Protein AF-A0A7C9AKR4-F1 (afdb_monomer_lite)

Secondary structure (DSSP, 8-state):
--SSHHHHHHHHHH--GGG-SS-SS-SS-TTSTTSSS-----SSHHHHHHHHHHHHHHHHHHHHHHHHS-HHHHHHHHHHHHTT--SSSHHHHHHHHHHHHHHHH--SHHHHHHHHHHHHHHHHSSSPPPHHHHHHHHHHHH-GGG-GGGSGGGSS-HHHHHHHHHHHHHTTPPPP-----SSSHHHHHHHHHTT--

Sequence (197 aa):
MAHASRHWLRNLLFGYPEFRNTKNNESGYAASSLLGLLPQNISLSQSVKSNLSVNEAALDIFKTLATDLDPEGRYLFLNAIANQLRYPNSHTAYFSDILCCLFSDAQQVIVKEQITRVLLERLITEKPHPWGLLVTFSELVKNPKYNFWNHSFTRCAPEIQNLLENARRKLGCPKPVYEANVVSDVHLTIHAETSFL

Foldseek 3Di:
DPPPVVVVVVCLQDDDPPPVPPPDDDPDDPPPVVPPDDDDDDDCVVVVVVVVVVLVVVLVVLLCQLPVDDPVSNLVSLLVLVVQQAEDDPSLVSSLVSLVVSLLPDPDLVSVLSNVVSLLVQVPDDDDGGSSSLVSLLCCVAPCSSVNCARVSCVVDPVSVVSNVVSCVVSVHDDDDHPPDPPPPPVVVVVVVVVPD

pLDDT: mean 72.15, std 23.65, range [27.11, 97.81]

InterPro domains:
  IPR007196 CCR4-Not complex component, Not1, C-terminal [PF04054] (46-166)
  IPR040398 CCR4-NOT transcription complex subunit 1 [PTHR13162] (40-173)

Organism: Opuntia streptacantha (NCBI:txid393608)

Radius of gyration: 21.13 Å; chains: 1; bounding box: 73×46×51 Å

Structure (mmCIF, N/CA/C/O backbone):
data_AF-A0A7C9AKR4-F1
#
_entry.id   AF-A0A7C9AKR4-F1
#
loop_
_atom_site.group_PDB
_atom_site.id
_atom_site.type_symbol
_atom_site.label_atom_id
_atom_site.label_alt_id
_atom_site.label_comp_id
_atom_site.label_asym_id
_atom_site.label_entity_id
_atom_site.label_seq_id
_atom_site.pdbx_PDB_ins_code
_atom_site.Cartn_x
_atom_site.Cartn_y
_atom_site.Cartn_z
_atom_site.occupancy
_atom_site.B_iso_or_equiv
_atom_site.auth_seq_id
_atom_site.auth_comp_id
_atom_site.auth_asym_id
_atom_site.auth_atom_id
_atom_site.pdbx_PDB_model_num
ATOM 1 N N . MET A 1 1 ? 30.466 7.536 24.406 1.00 36.28 1 MET A N 1
ATOM 2 C CA . MET A 1 1 ? 30.060 6.911 23.123 1.00 36.28 1 MET A CA 1
ATOM 3 C C . MET A 1 1 ? 28.574 6.488 23.128 1.00 36.28 1 MET A C 1
ATOM 5 O O . MET A 1 1 ? 28.255 5.400 22.680 1.00 36.28 1 MET A O 1
ATOM 9 N N . ALA A 1 2 ? 27.637 7.311 23.634 1.00 35.41 2 ALA A N 1
ATOM 10 C CA . ALA A 1 2 ? 26.213 6.924 23.750 1.00 35.41 2 ALA A CA 1
ATOM 11 C C . ALA A 1 2 ? 25.211 8.074 23.493 1.00 35.41 2 ALA A C 1
ATOM 13 O O . ALA A 1 2 ? 24.041 7.973 23.853 1.00 35.41 2 ALA A O 1
ATOM 14 N N . HIS A 1 3 ? 25.652 9.176 22.871 1.00 32.34 3 HIS A N 1
ATOM 15 C CA . HIS A 1 3 ? 24.824 10.381 22.692 1.00 32.34 3 HIS A CA 1
ATOM 16 C C . HIS A 1 3 ? 24.528 10.739 21.219 1.00 32.34 3 HIS A C 1
ATOM 18 O O . HIS A 1 3 ? 23.737 11.637 20.954 1.00 32.34 3 HIS A O 1
ATOM 24 N N . ALA A 1 4 ? 25.096 10.011 20.246 1.00 31.56 4 ALA A N 1
ATOM 25 C CA . ALA A 1 4 ? 24.906 10.285 18.813 1.00 31.56 4 ALA A CA 1
ATOM 26 C C . ALA A 1 4 ? 23.697 9.555 18.181 1.00 31.56 4 ALA A C 1
ATOM 28 O O . ALA A 1 4 ? 23.149 10.018 17.184 1.00 31.56 4 ALA A O 1
ATOM 29 N N . SER A 1 5 ? 23.207 8.460 18.778 1.00 36.75 5 SER A N 1
ATOM 30 C CA . SER A 1 5 ? 22.166 7.616 18.153 1.00 36.75 5 SER A CA 1
ATOM 31 C C . SER A 1 5 ? 20.721 8.069 18.388 1.00 36.75 5 SER A C 1
ATOM 33 O O . SER A 1 5 ? 19.809 7.547 17.753 1.00 36.75 5 SER A O 1
ATOM 35 N N . ARG A 1 6 ? 20.473 9.048 19.271 1.00 38.44 6 ARG A N 1
ATOM 36 C CA . ARG A 1 6 ? 19.107 9.556 19.527 1.00 38.44 6 ARG A CA 1
ATOM 37 C C . ARG A 1 6 ? 18.717 10.726 18.619 1.00 38.44 6 ARG A C 1
ATOM 39 O O . ARG A 1 6 ? 17.531 10.962 18.414 1.00 38.44 6 ARG A O 1
ATOM 46 N N . HIS A 1 7 ? 19.695 11.423 18.039 1.00 31.14 7 HIS A N 1
ATOM 47 C CA . HIS A 1 7 ? 19.447 12.570 17.160 1.00 31.14 7 HIS A CA 1
ATOM 48 C C . HIS A 1 7 ? 19.063 12.148 15.731 1.00 31.14 7 HIS A C 1
ATOM 50 O O . HIS A 1 7 ? 18.198 12.773 15.120 1.00 31.14 7 HIS A O 1
ATOM 56 N N . TRP A 1 8 ? 19.622 11.039 15.228 1.00 40.84 8 TRP A N 1
ATOM 57 C CA . TRP A 1 8 ? 19.280 10.496 13.906 1.00 40.84 8 TRP A CA 1
ATOM 58 C C . TRP A 1 8 ? 17.830 9.985 13.835 1.00 40.84 8 TRP A C 1
ATOM 60 O O . TRP A 1 8 ? 17.118 10.281 12.880 1.00 40.84 8 TRP A O 1
ATOM 70 N N . LEU A 1 9 ? 17.338 9.330 14.896 1.00 37.28 9 LEU A N 1
ATOM 71 C CA . LEU A 1 9 ? 15.940 8.877 14.987 1.00 37.28 9 LEU A CA 1
ATOM 72 C C . LEU A 1 9 ? 14.932 10.035 15.071 1.00 37.28 9 LEU A C 1
ATOM 74 O O . LEU A 1 9 ? 13.815 9.910 14.572 1.00 37.28 9 LEU A O 1
ATOM 78 N N . ARG A 1 10 ? 15.317 11.176 15.662 1.00 35.66 10 ARG A N 1
ATOM 79 C CA . ARG A 1 10 ? 14.437 12.351 15.764 1.00 35.66 10 ARG A CA 1
ATOM 80 C C . ARG A 1 10 ? 14.304 13.097 14.432 1.00 35.66 10 ARG A C 1
ATOM 82 O O . ARG A 1 10 ? 13.211 13.555 14.117 1.00 35.66 10 ARG A O 1
ATOM 89 N N . ASN A 1 11 ? 15.367 13.143 13.626 1.00 33.44 11 ASN A N 1
ATOM 90 C CA . ASN A 1 11 ? 15.302 13.678 12.259 1.00 33.44 11 ASN A CA 1
ATOM 91 C C . ASN A 1 11 ? 14.551 12.735 11.301 1.00 33.44 11 ASN A C 1
ATOM 93 O O . ASN A 1 11 ? 13.822 13.210 10.435 1.00 33.44 11 ASN A O 1
ATOM 97 N N . LEU A 1 12 ? 14.626 11.416 11.516 1.00 45.62 12 LEU A N 1
ATOM 98 C CA . LEU A 1 12 ? 13.897 10.420 10.719 1.00 45.62 12 LEU A CA 1
ATOM 99 C C . LEU A 1 12 ? 12.368 10.486 10.902 1.00 45.62 12 LEU A C 1
ATOM 101 O O . LEU A 1 12 ? 11.627 10.146 9.985 1.00 45.62 12 LEU A O 1
ATOM 105 N N . LEU A 1 13 ? 11.890 10.927 12.073 1.00 42.00 13 LEU A N 1
ATOM 106 C CA . LEU A 1 13 ? 10.457 11.003 12.387 1.00 42.00 13 LEU A CA 1
ATOM 107 C C . LEU A 1 13 ? 9.813 12.370 12.087 1.00 42.00 13 LEU A C 1
ATOM 109 O O . LEU A 1 13 ? 8.589 12.429 11.990 1.00 42.00 13 LEU A O 1
ATOM 113 N N . PHE A 1 14 ? 10.591 13.449 11.909 1.00 47.12 14 PHE A N 1
ATOM 114 C CA . PHE A 1 14 ? 10.034 14.806 11.763 1.00 47.12 14 PHE A CA 1
ATOM 115 C C . PHE A 1 14 ? 10.677 15.731 10.710 1.00 47.12 14 PHE A C 1
ATOM 117 O O . PHE A 1 14 ? 10.179 16.843 10.550 1.00 47.12 14 PHE A O 1
ATOM 124 N N . GLY A 1 15 ? 11.711 15.339 9.953 1.00 36.53 15 GLY A N 1
ATOM 125 C CA . GLY A 1 15 ? 12.362 16.300 9.050 1.00 36.53 15 GLY A CA 1
ATOM 126 C C . GLY A 1 15 ? 13.103 15.714 7.855 1.00 36.53 15 GLY A C 1
ATOM 127 O O . GLY A 1 15 ? 14.306 15.506 7.925 1.00 36.53 15 GLY A O 1
ATOM 128 N N . TYR A 1 16 ? 12.403 15.596 6.724 1.00 36.50 16 TYR A N 1
ATOM 129 C CA . TYR A 1 16 ? 12.991 15.834 5.401 1.00 36.50 16 TYR A CA 1
ATOM 130 C C . TYR A 1 16 ? 12.141 16.900 4.686 1.00 36.50 16 TYR A C 1
ATOM 132 O O . TYR A 1 16 ? 11.044 16.588 4.220 1.00 36.50 16 TYR A O 1
ATOM 140 N N . PRO A 1 17 ? 12.590 18.170 4.633 1.00 35.12 17 PRO A N 1
ATOM 141 C CA . PRO A 1 17 ? 11.864 19.250 3.959 1.00 35.12 17 PRO A CA 1
ATOM 142 C C . PRO A 1 17 ? 11.966 19.202 2.425 1.00 35.12 17 PRO A C 1
ATOM 144 O O . PRO A 1 17 ? 11.240 19.923 1.750 1.00 35.12 17 PRO A O 1
ATOM 147 N N . GLU A 1 18 ? 12.830 18.357 1.857 1.00 37.12 18 GLU A N 1
ATOM 148 C CA . GLU A 1 18 ? 13.217 18.428 0.437 1.00 37.12 18 GLU A CA 1
ATOM 149 C C . GLU A 1 18 ? 12.199 17.878 -0.573 1.00 37.12 18 GLU A C 1
ATOM 151 O O . GLU A 1 18 ? 12.372 18.081 -1.767 1.00 37.12 18 GLU A O 1
ATOM 156 N N . PHE A 1 19 ? 11.103 17.254 -0.131 1.00 37.91 19 PHE A N 1
ATOM 157 C CA .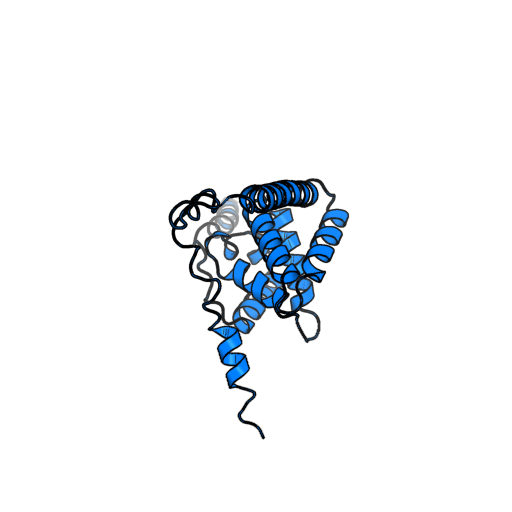 PHE A 1 19 ? 10.041 16.771 -1.034 1.00 37.91 19 PHE A CA 1
ATOM 158 C C . PHE A 1 19 ? 8.647 17.322 -0.715 1.00 37.91 19 PHE A C 1
ATOM 160 O O . PHE A 1 19 ? 7.658 16.914 -1.322 1.00 37.91 19 PHE A O 1
ATOM 167 N N . ARG A 1 20 ? 8.535 18.254 0.242 1.00 36.28 20 ARG A N 1
ATOM 168 C CA . ARG A 1 20 ? 7.234 18.697 0.772 1.00 36.28 20 ARG A CA 1
ATOM 169 C C . ARG A 1 20 ? 6.736 20.038 0.243 1.00 36.28 20 ARG A C 1
ATOM 171 O O . ARG A 1 20 ? 5.761 20.554 0.779 1.00 36.28 20 ARG A O 1
ATOM 178 N N . ASN A 1 21 ? 7.354 20.589 -0.798 1.00 27.11 21 ASN A N 1
ATOM 179 C CA . ASN A 1 21 ? 6.943 21.877 -1.352 1.00 27.11 21 ASN A CA 1
ATOM 180 C C . ASN A 1 21 ? 6.557 21.797 -2.836 1.00 27.11 21 ASN A C 1
ATOM 182 O O . ASN A 1 21 ? 7.117 22.508 -3.656 1.00 27.11 21 ASN A O 1
ATOM 186 N N . THR A 1 22 ? 5.617 20.907 -3.176 1.00 37.66 22 THR A N 1
ATOM 187 C CA . THR A 1 22 ? 4.843 20.974 -4.440 1.00 37.66 22 THR A CA 1
ATOM 188 C C . THR A 1 22 ? 3.401 20.450 -4.331 1.00 37.66 22 THR A C 1
ATOM 190 O O . THR A 1 22 ? 2.689 20.442 -5.326 1.00 37.66 22 THR A O 1
ATOM 193 N N . LYS A 1 23 ? 2.918 20.001 -3.159 1.00 38.72 23 LYS A N 1
ATOM 194 C CA . LYS A 1 23 ? 1.595 19.340 -3.039 1.00 38.72 23 LYS A CA 1
ATOM 195 C C . LYS A 1 23 ? 0.502 20.188 -2.379 1.00 38.72 23 LYS A C 1
ATOM 197 O O . LYS A 1 23 ? -0.446 19.632 -1.835 1.00 38.72 23 LYS A O 1
ATOM 202 N N . ASN A 1 24 ? 0.606 21.513 -2.453 1.00 34.00 24 ASN A N 1
ATOM 203 C CA . ASN A 1 24 ? -0.463 22.410 -2.019 1.00 34.00 24 ASN A CA 1
ATOM 204 C C . ASN A 1 24 ? -0.892 23.243 -3.232 1.00 34.00 24 ASN A C 1
ATOM 206 O O . ASN A 1 24 ? -0.127 24.093 -3.669 1.00 34.00 24 ASN A O 1
ATOM 210 N N . ASN A 1 25 ? -2.098 22.971 -3.736 1.00 37.56 25 ASN A N 1
ATOM 211 C CA . ASN A 1 25 ? -2.662 23.398 -5.024 1.00 37.56 25 ASN A CA 1
ATOM 212 C C . ASN A 1 25 ? -2.010 22.767 -6.256 1.00 37.56 25 ASN A C 1
ATOM 214 O O . ASN A 1 25 ? -0.993 23.249 -6.724 1.00 37.56 25 ASN A O 1
ATOM 218 N N . GLU A 1 26 ? -2.651 21.718 -6.784 1.00 34.16 26 GLU A N 1
ATOM 219 C CA . GLU A 1 26 ? -2.984 21.560 -8.212 1.00 34.16 26 GLU A CA 1
ATOM 220 C C . GLU A 1 26 ? -3.512 20.136 -8.450 1.00 34.16 26 GLU A C 1
ATOM 222 O O . GLU A 1 26 ? -2.783 19.154 -8.587 1.00 34.16 26 GLU A O 1
ATOM 227 N N . SER A 1 27 ? -4.836 20.011 -8.477 1.00 39.00 27 SER A N 1
ATOM 228 C CA . SER A 1 27 ? -5.501 18.978 -9.259 1.00 39.00 27 SER A CA 1
ATOM 229 C C . SER A 1 27 ? -5.243 19.278 -10.735 1.00 39.00 27 SER A C 1
ATOM 231 O O . SER A 1 27 ? -5.894 20.145 -11.311 1.00 39.00 27 SER A O 1
ATOM 233 N N . GLY A 1 28 ? -4.282 18.567 -11.319 1.00 36.59 28 GLY A N 1
ATOM 234 C CA . GLY A 1 28 ? -4.016 18.562 -12.752 1.00 36.59 28 GLY A CA 1
ATOM 235 C C . GLY A 1 28 ? -2.538 18.760 -13.059 1.00 36.59 28 GLY A C 1
ATOM 236 O O . GLY A 1 28 ? -1.973 19.791 -12.738 1.00 36.59 28 GLY A O 1
ATOM 237 N N . TYR A 1 29 ? -1.931 17.779 -13.724 1.00 41.62 29 TYR A N 1
ATOM 238 C CA . TYR A 1 29 ? -0.807 18.015 -14.632 1.00 41.62 29 TYR A CA 1
ATOM 239 C C . TYR A 1 29 ? 0.349 18.859 -14.056 1.00 41.62 29 TYR A C 1
ATOM 241 O O . TYR A 1 29 ? 0.582 19.986 -14.490 1.00 41.62 29 TYR A O 1
ATOM 249 N N . ALA A 1 30 ? 1.171 18.290 -13.169 1.00 40.12 30 ALA A N 1
ATOM 250 C CA . ALA A 1 30 ? 2.451 18.892 -12.760 1.00 40.12 30 ALA A CA 1
ATOM 251 C C . ALA A 1 30 ? 3.512 18.898 -13.895 1.00 40.12 30 ALA A C 1
ATOM 253 O O . ALA A 1 30 ? 4.694 18.650 -13.669 1.00 40.12 30 ALA A O 1
ATOM 254 N N . ALA A 1 31 ? 3.089 19.155 -15.134 1.00 41.00 31 ALA A N 1
ATOM 255 C CA . ALA A 1 31 ? 3.920 19.297 -16.323 1.00 41.00 31 ALA A CA 1
ATOM 256 C C . ALA A 1 31 ? 3.903 20.732 -16.892 1.00 41.00 31 ALA A C 1
ATOM 258 O O . ALA A 1 31 ? 4.729 21.044 -17.748 1.00 41.00 31 ALA A O 1
ATOM 259 N N . SER A 1 32 ? 3.021 21.624 -16.421 1.00 43.91 32 SER A N 1
ATOM 260 C CA . SER A 1 32 ? 2.859 22.955 -17.033 1.00 43.91 32 SER A CA 1
ATOM 261 C C . SER A 1 32 ? 3.633 24.089 -16.343 1.00 43.91 32 SER A C 1
ATOM 263 O O . SER A 1 32 ? 3.963 25.074 -16.998 1.00 43.91 32 SER A O 1
ATOM 265 N N . SER A 1 33 ? 4.015 23.961 -15.067 1.00 45.97 33 SER A N 1
ATOM 266 C CA . SER A 1 33 ? 4.595 25.088 -14.302 1.00 45.97 33 SER A CA 1
ATOM 267 C C . SER A 1 33 ? 6.127 25.230 -14.365 1.00 45.97 33 SER A C 1
ATOM 269 O O . SER A 1 33 ? 6.672 26.179 -13.810 1.00 45.97 33 SER A O 1
ATOM 271 N N . LEU A 1 34 ? 6.844 24.371 -15.102 1.00 45.16 34 LEU A N 1
ATOM 272 C CA . LEU A 1 34 ? 8.270 24.588 -15.427 1.00 45.16 34 LEU A CA 1
ATOM 273 C C . LEU A 1 34 ? 8.494 25.306 -16.775 1.00 45.16 34 LEU A C 1
ATOM 275 O O . LEU A 1 34 ? 9.634 25.465 -17.203 1.00 45.16 34 LEU A O 1
ATOM 279 N N . LEU A 1 35 ? 7.431 25.782 -17.437 1.00 47.59 35 LEU A N 1
ATOM 280 C CA . LEU A 1 35 ? 7.521 26.564 -18.682 1.00 47.59 35 LEU A CA 1
ATOM 281 C C . LEU A 1 35 ? 7.792 28.068 -18.469 1.00 47.59 35 LEU A C 1
ATOM 283 O O . LEU A 1 35 ? 7.931 28.797 -19.446 1.00 47.59 35 LEU A O 1
ATOM 287 N N . GLY A 1 36 ? 7.876 28.549 -17.223 1.00 44.06 36 GLY A N 1
ATOM 288 C CA . GLY A 1 36 ? 7.874 29.989 -16.932 1.00 44.06 36 GLY A CA 1
ATOM 289 C C . GLY A 1 36 ? 9.221 30.683 -16.699 1.00 44.06 36 GLY A C 1
ATOM 290 O O . GLY A 1 36 ? 9.229 31.909 -16.649 1.00 44.06 36 GLY A O 1
ATOM 291 N N . LEU A 1 37 ? 10.346 29.974 -16.511 1.00 48.84 37 LEU A N 1
ATOM 292 C CA . LEU A 1 37 ? 11.554 30.610 -15.942 1.00 48.84 37 LEU A CA 1
ATOM 293 C C . LEU A 1 37 ? 12.906 30.282 -16.590 1.00 48.84 37 LEU A C 1
ATOM 295 O O . LEU A 1 37 ? 13.928 30.490 -15.944 1.00 48.84 37 LEU A O 1
ATOM 299 N N . LEU A 1 38 ? 12.976 29.852 -17.855 1.00 43.56 38 LEU A N 1
ATOM 300 C CA . LEU A 1 38 ? 14.276 29.789 -18.541 1.00 43.56 38 LEU A CA 1
ATOM 301 C C . LEU A 1 38 ? 14.226 30.377 -19.960 1.00 43.56 38 LEU A C 1
ATOM 303 O O . LEU A 1 38 ? 13.398 29.949 -20.768 1.00 43.56 38 LEU A O 1
ATOM 307 N N . PRO A 1 39 ? 15.110 31.344 -20.285 1.00 42.62 39 PRO A N 1
ATOM 308 C CA . PRO A 1 39 ? 15.284 31.814 -21.647 1.00 42.62 39 PRO A CA 1
ATOM 309 C C . PRO A 1 39 ? 15.892 30.688 -22.494 1.00 42.62 39 PRO A C 1
ATOM 311 O O . PRO A 1 39 ? 16.680 29.867 -22.029 1.00 42.62 39 PRO A O 1
ATOM 314 N N . GLN A 1 40 ? 15.450 30.647 -23.743 1.00 54.69 40 GLN A N 1
ATOM 315 C CA . GLN A 1 40 ? 15.579 29.565 -24.714 1.00 54.69 40 GLN A CA 1
ATOM 316 C C . GLN A 1 40 ? 16.994 28.967 -24.844 1.00 54.69 40 GLN A C 1
ATOM 318 O O . GLN A 1 40 ? 17.931 29.672 -25.208 1.00 54.69 40 GLN A O 1
ATOM 323 N N . ASN A 1 41 ? 17.113 27.639 -24.695 1.00 37.12 41 ASN A N 1
ATOM 324 C CA . ASN A 1 41 ? 17.908 26.839 -25.630 1.00 37.12 41 ASN A CA 1
ATOM 325 C C . ASN A 1 41 ? 17.470 25.361 -25.659 1.00 37.12 41 ASN A C 1
ATOM 327 O O . ASN A 1 41 ? 17.281 24.705 -24.637 1.00 37.12 41 ASN A O 1
ATOM 331 N N . ILE A 1 42 ? 17.256 24.875 -26.875 1.00 54.00 42 ILE A N 1
ATOM 332 C CA . ILE A 1 42 ? 16.588 23.630 -27.272 1.00 54.00 42 ILE A CA 1
ATOM 333 C C . ILE A 1 42 ? 17.610 22.479 -27.242 1.00 54.00 42 ILE A C 1
ATOM 335 O O . ILE A 1 42 ? 18.629 22.560 -27.919 1.00 54.00 42 ILE A O 1
ATOM 339 N N . SER A 1 43 ? 17.435 21.446 -26.402 1.00 43.69 43 SER A N 1
ATOM 340 C CA . SER A 1 43 ? 17.177 20.064 -26.881 1.00 43.69 43 SER A CA 1
ATOM 341 C C . SER A 1 43 ? 16.746 19.066 -25.776 1.00 43.69 43 SER A C 1
ATOM 343 O O . SER A 1 43 ? 16.504 17.895 -26.057 1.00 43.69 43 SER A O 1
ATOM 345 N N . LEU A 1 44 ? 16.577 19.495 -24.518 1.00 43.31 44 LEU A N 1
ATOM 346 C CA . LEU A 1 44 ? 16.204 18.603 -23.397 1.00 43.31 44 LEU A CA 1
ATOM 347 C C . LEU A 1 44 ? 14.689 18.330 -23.273 1.00 43.31 44 LEU A C 1
ATOM 349 O O . LEU A 1 44 ? 14.271 17.443 -22.529 1.00 43.31 44 LEU A O 1
ATOM 353 N N . SER A 1 45 ? 13.848 19.060 -24.009 1.00 46.75 45 SER A N 1
ATOM 354 C CA . SER A 1 45 ? 12.385 18.999 -23.881 1.00 46.75 45 SER A CA 1
ATOM 355 C C . SER A 1 45 ? 11.758 17.717 -24.441 1.00 46.75 45 SER A C 1
ATOM 357 O O . SER A 1 45 ? 10.746 17.262 -23.912 1.00 46.75 45 SER A O 1
ATOM 359 N N . GLN A 1 46 ? 12.349 17.108 -25.473 1.00 46.75 46 GLN A N 1
ATOM 360 C CA . GLN A 1 46 ? 11.843 15.855 -26.047 1.00 46.75 46 GLN A CA 1
ATOM 361 C C . GLN A 1 46 ? 12.093 14.662 -25.121 1.00 46.75 46 GLN A C 1
ATOM 363 O O . GLN A 1 46 ? 11.176 13.876 -24.913 1.00 46.75 46 GLN A O 1
ATOM 368 N N . SER A 1 47 ? 13.276 14.585 -24.497 1.00 44.44 47 SER A N 1
ATOM 369 C CA . SER A 1 47 ? 13.626 13.526 -23.538 1.00 44.44 47 SER A CA 1
ATOM 370 C C . SER A 1 47 ? 12.754 13.577 -22.278 1.00 44.44 47 SER A C 1
ATOM 372 O O . SER A 1 47 ? 12.235 12.560 -21.830 1.00 44.44 47 SER A O 1
ATOM 374 N N . VAL A 1 48 ? 12.517 14.760 -21.702 1.00 53.31 48 VAL A N 1
ATOM 375 C CA . VAL A 1 48 ? 11.678 14.867 -20.494 1.00 53.31 48 VAL A CA 1
ATOM 376 C C . VAL A 1 48 ? 10.207 14.568 -20.805 1.00 53.31 48 VAL A C 1
ATOM 378 O O . VAL A 1 48 ? 9.569 13.835 -20.053 1.00 53.31 48 VAL A O 1
ATOM 381 N N . LYS A 1 49 ? 9.671 15.049 -21.938 1.00 42.62 49 LYS A N 1
ATOM 382 C CA . LYS A 1 49 ? 8.297 14.727 -22.366 1.00 42.62 49 LYS A CA 1
ATOM 383 C C . LYS A 1 49 ? 8.117 13.244 -22.690 1.00 42.62 49 LYS A C 1
ATOM 385 O O . LYS A 1 49 ? 7.106 12.672 -22.293 1.00 42.62 49 LYS A O 1
ATOM 390 N N . SER A 1 50 ? 9.089 12.609 -23.350 1.00 53.66 50 SER A N 1
ATOM 391 C CA . SER A 1 50 ? 9.040 11.167 -23.602 1.00 53.66 50 SER A CA 1
ATOM 392 C C . SER A 1 50 ? 9.112 10.372 -22.300 1.00 53.66 50 SER A C 1
ATOM 394 O O . SER A 1 50 ? 8.362 9.422 -22.141 1.00 53.66 50 SER A O 1
ATOM 396 N N . ASN A 1 51 ? 9.943 10.782 -21.335 1.00 59.88 51 ASN A N 1
ATOM 397 C CA . ASN A 1 51 ? 10.033 10.116 -20.032 1.00 59.88 51 ASN A CA 1
ATOM 398 C C . ASN A 1 51 ? 8.742 10.253 -19.206 1.00 59.88 51 ASN A C 1
ATOM 400 O O . ASN A 1 51 ? 8.321 9.290 -18.572 1.00 59.88 51 ASN A O 1
ATOM 404 N N . LEU A 1 52 ? 8.080 11.415 -19.229 1.00 63.88 52 LEU A N 1
ATOM 405 C CA . LEU A 1 52 ? 6.772 11.600 -18.585 1.00 63.88 52 LEU A CA 1
ATOM 406 C C . LEU A 1 52 ? 5.684 10.748 -19.254 1.00 63.88 52 LEU A C 1
ATOM 408 O O . LEU A 1 52 ? 4.944 10.063 -18.557 1.00 63.88 52 LEU A O 1
ATOM 412 N N . SER A 1 53 ? 5.650 10.721 -20.589 1.00 65.31 53 SER A N 1
ATOM 413 C CA . SER A 1 53 ? 4.714 9.893 -21.361 1.00 65.31 53 SER A CA 1
ATOM 414 C C . SER A 1 53 ? 4.929 8.392 -21.134 1.00 65.31 53 SER A C 1
ATOM 416 O O . SER A 1 53 ? 3.964 7.650 -20.978 1.00 65.31 53 SER A O 1
ATOM 418 N N . VAL A 1 54 ? 6.184 7.938 -21.054 1.00 66.88 54 VAL A N 1
ATOM 419 C CA . VAL A 1 54 ? 6.519 6.539 -20.742 1.00 66.88 54 VAL A CA 1
ATOM 420 C C . VAL A 1 54 ? 6.116 6.186 -19.309 1.00 66.88 54 VAL A C 1
ATOM 422 O O . VAL A 1 54 ? 5.614 5.091 -19.080 1.00 66.88 54 VAL A O 1
ATOM 425 N N . ASN A 1 55 ? 6.285 7.101 -18.350 1.00 76.25 55 ASN A N 1
ATOM 426 C CA . ASN A 1 55 ? 5.849 6.882 -16.969 1.00 76.25 55 ASN A CA 1
ATOM 427 C C . ASN A 1 55 ? 4.323 6.829 -16.834 1.00 76.25 55 ASN A C 1
ATOM 429 O O . ASN A 1 55 ? 3.822 6.027 -16.051 1.00 76.25 55 ASN A O 1
ATOM 433 N N . GLU A 1 56 ? 3.594 7.645 -17.594 1.00 80.50 56 GLU A N 1
ATOM 434 C CA . GLU A 1 56 ? 2.129 7.615 -17.647 1.00 80.50 56 GLU A CA 1
ATOM 435 C C . GLU A 1 56 ? 1.630 6.296 -18.252 1.00 80.50 56 GLU A C 1
ATOM 437 O O . GLU A 1 56 ? 0.837 5.595 -17.627 1.00 80.50 56 GLU A O 1
ATOM 442 N N . ALA A 1 57 ? 2.211 5.869 -19.378 1.00 87.44 57 ALA A N 1
ATOM 443 C CA . ALA A 1 57 ? 1.906 4.573 -19.982 1.00 87.44 57 ALA A CA 1
ATOM 444 C C . ALA A 1 57 ? 2.257 3.388 -19.057 1.00 87.44 57 ALA A C 1
ATOM 446 O O . ALA A 1 57 ? 1.504 2.421 -18.958 1.00 87.44 57 ALA A O 1
ATOM 447 N N . ALA A 1 58 ? 3.388 3.454 -18.347 1.00 89.12 58 ALA A N 1
ATOM 448 C CA . ALA A 1 58 ? 3.771 2.435 -17.371 1.00 89.12 58 ALA A CA 1
ATOM 449 C C . ALA A 1 58 ? 2.810 2.396 -16.173 1.00 89.12 58 ALA A C 1
ATOM 451 O O . ALA A 1 58 ? 2.466 1.315 -15.693 1.00 89.12 58 ALA A O 1
ATOM 452 N N . LEU A 1 59 ? 2.349 3.559 -15.701 1.00 90.38 59 LEU A N 1
ATOM 453 C CA . LEU A 1 59 ? 1.356 3.647 -14.635 1.00 90.38 59 LEU A CA 1
ATOM 454 C C . LEU A 1 59 ? 0.027 3.016 -15.057 1.00 90.38 59 LEU A C 1
ATOM 456 O O . LEU A 1 59 ? -0.571 2.300 -14.254 1.00 90.38 59 LEU A O 1
ATOM 460 N N . ASP A 1 60 ? -0.405 3.222 -16.298 1.00 92.12 60 ASP A N 1
ATOM 461 C CA . ASP A 1 60 ? -1.608 2.579 -16.828 1.00 92.12 60 ASP A CA 1
ATOM 462 C C . ASP A 1 60 ? -1.470 1.056 -16.842 1.00 92.12 60 ASP A C 1
ATOM 464 O O . ASP A 1 60 ? -2.371 0.356 -16.384 1.00 92.12 60 ASP A O 1
ATOM 468 N N . ILE A 1 61 ? -0.309 0.527 -17.241 1.00 94.44 61 ILE A N 1
ATOM 469 C CA . ILE A 1 61 ? -0.031 -0.914 -17.146 1.00 94.44 61 ILE A CA 1
ATOM 470 C C . ILE A 1 61 ? -0.140 -1.390 -15.691 1.00 94.44 61 ILE A C 1
ATOM 472 O O . ILE A 1 61 ? -0.793 -2.398 -15.423 1.00 94.44 61 ILE A O 1
ATOM 476 N N . PHE A 1 62 ? 0.446 -0.668 -14.731 1.00 95.06 62 PHE A N 1
ATOM 477 C CA . PHE A 1 62 ? 0.346 -1.035 -13.317 1.00 95.06 62 PHE A CA 1
ATOM 478 C C . PHE A 1 62 ? -1.094 -1.004 -12.793 1.00 95.06 62 PHE A C 1
ATOM 480 O O . PHE A 1 62 ? -1.468 -1.874 -12.007 1.00 95.06 62 PHE A O 1
ATOM 487 N N . LYS A 1 63 ? -1.910 -0.038 -13.227 1.00 94.19 63 LYS A N 1
ATOM 488 C CA . LYS A 1 63 ? -3.334 0.059 -12.867 1.00 94.19 63 LYS A CA 1
ATOM 489 C C . LYS A 1 63 ? -4.138 -1.112 -13.420 1.00 94.19 63 LYS A C 1
ATOM 491 O O . LYS A 1 63 ? -4.915 -1.714 -12.676 1.00 94.19 63 LYS A O 1
ATOM 496 N N . THR A 1 64 ? -3.914 -1.453 -14.686 1.00 94.69 64 THR A N 1
ATOM 497 C CA . THR A 1 64 ? -4.533 -2.608 -15.346 1.00 94.69 64 THR A CA 1
ATOM 498 C C . THR A 1 64 ? -4.159 -3.893 -14.614 1.00 94.69 64 THR A C 1
ATOM 500 O O . THR A 1 64 ? -5.040 -4.623 -14.173 1.00 94.69 64 THR A O 1
ATOM 503 N N . LEU A 1 65 ? -2.869 -4.124 -14.345 1.00 95.50 65 LEU A N 1
ATOM 504 C CA . LEU A 1 65 ? -2.412 -5.303 -13.597 1.00 95.50 65 LEU A CA 1
ATOM 505 C C . LEU A 1 65 ? -3.004 -5.368 -12.182 1.00 95.50 65 LEU A C 1
ATOM 507 O O . LEU A 1 65 ? -3.423 -6.432 -11.736 1.00 95.50 65 LEU A O 1
ATOM 511 N N . ALA A 1 66 ? -3.085 -4.240 -11.475 1.00 94.56 66 ALA A N 1
ATOM 512 C CA . ALA A 1 66 ? -3.675 -4.198 -10.140 1.00 94.56 66 ALA A CA 1
ATOM 513 C C . ALA A 1 66 ? -5.179 -4.524 -10.131 1.00 94.56 66 ALA A C 1
ATOM 515 O O . ALA A 1 66 ? -5.692 -4.962 -9.102 1.00 94.56 66 ALA A O 1
ATOM 516 N N . THR A 1 67 ? -5.887 -4.298 -11.239 1.00 93.81 67 THR A N 1
ATOM 517 C CA . THR A 1 67 ? -7.346 -4.460 -11.326 1.00 93.81 67 THR A CA 1
ATOM 518 C C . THR A 1 67 ? -7.741 -5.810 -11.918 1.00 93.81 67 THR A C 1
ATOM 520 O O . THR A 1 67 ? -8.645 -6.459 -11.385 1.00 93.81 67 THR A O 1
ATOM 523 N N . ASP A 1 68 ? -7.037 -6.242 -12.964 1.00 94.62 68 ASP A N 1
ATOM 524 C CA . ASP A 1 68 ? -7.440 -7.358 -13.824 1.00 94.62 68 ASP A CA 1
ATOM 525 C C . ASP A 1 68 ? -6.821 -8.693 -13.407 1.00 94.62 68 ASP A C 1
ATOM 527 O O . ASP A 1 68 ? -7.380 -9.747 -13.710 1.00 94.62 68 ASP A O 1
ATOM 531 N N . LEU A 1 69 ? -5.688 -8.675 -12.692 1.00 96.00 69 LEU A N 1
ATOM 532 C CA . LEU A 1 69 ? -5.118 -9.904 -12.146 1.00 96.00 69 LEU A CA 1
ATOM 533 C C . LEU A 1 69 ? -6.058 -10.520 -11.108 1.00 96.00 69 LEU A C 1
ATOM 535 O O . LEU A 1 69 ? -6.704 -9.819 -10.317 1.00 96.00 69 LEU A O 1
ATOM 539 N N . ASP A 1 70 ? -6.068 -11.848 -11.076 1.00 95.38 70 ASP A N 1
ATOM 540 C CA . ASP A 1 70 ? -6.713 -12.639 -10.040 1.00 95.38 70 ASP A CA 1
ATOM 541 C C . ASP A 1 70 ? -6.100 -12.337 -8.650 1.00 95.38 70 ASP A C 1
ATOM 543 O O . ASP A 1 70 ? -5.028 -11.727 -8.551 1.00 95.38 70 ASP A O 1
ATOM 547 N N . PRO A 1 71 ? -6.757 -12.728 -7.543 1.00 93.25 71 PRO A N 1
ATOM 548 C CA . PRO A 1 71 ? -6.281 -12.396 -6.202 1.00 93.25 71 PRO A CA 1
ATOM 549 C C . PRO A 1 71 ? -4.854 -12.868 -5.891 1.00 93.25 71 PRO A C 1
ATOM 551 O O . PRO A 1 71 ? -4.161 -12.177 -5.139 1.00 93.25 71 PRO A O 1
ATOM 554 N N . GLU A 1 72 ? -4.415 -14.004 -6.444 1.00 95.62 72 GLU A N 1
ATOM 555 C CA . GLU A 1 72 ? -3.064 -14.538 -6.243 1.00 95.62 72 GLU A CA 1
ATOM 556 C C . GLU A 1 72 ? -2.047 -13.765 -7.088 1.00 95.62 72 GLU A C 1
ATOM 558 O O . GLU A 1 72 ? -1.052 -13.264 -6.553 1.00 95.62 72 GLU A O 1
ATOM 563 N N . GLY A 1 73 ? -2.332 -13.562 -8.378 1.00 97.31 73 GLY A N 1
ATOM 564 C CA . GLY A 1 73 ? -1.491 -12.757 -9.265 1.00 97.31 73 GLY A CA 1
ATOM 565 C C . GLY A 1 73 ? -1.293 -11.327 -8.753 1.00 97.31 73 GLY A C 1
ATOM 566 O O . GLY A 1 73 ? -0.172 -10.812 -8.721 1.00 97.31 73 GLY A O 1
ATOM 567 N N . ARG A 1 74 ? -2.367 -10.700 -8.264 1.00 96.88 74 ARG A N 1
ATOM 568 C CA . ARG A 1 74 ? -2.339 -9.350 -7.684 1.00 96.88 74 ARG A CA 1
ATOM 569 C C . ARG A 1 74 ? -1.494 -9.287 -6.419 1.00 96.88 74 ARG A C 1
ATOM 571 O O . ARG A 1 74 ? -0.709 -8.352 -6.258 1.00 96.88 74 ARG A O 1
ATOM 578 N N . TYR A 1 75 ? -1.598 -10.294 -5.552 1.00 96.81 75 TYR A N 1
ATOM 579 C CA . TYR A 1 75 ? -0.762 -10.391 -4.360 1.00 96.81 75 TYR A CA 1
ATOM 580 C C . TYR A 1 75 ? 0.725 -10.486 -4.727 1.00 96.81 75 TYR A C 1
ATOM 582 O O . TYR A 1 75 ? 1.526 -9.709 -4.206 1.00 96.81 75 TYR A O 1
ATOM 590 N N . LEU A 1 76 ? 1.099 -11.364 -5.665 1.00 97.56 76 LEU A N 1
ATOM 591 C CA . LEU A 1 76 ? 2.485 -11.504 -6.131 1.00 97.56 76 LEU A CA 1
ATOM 592 C C . LEU A 1 76 ? 3.017 -10.211 -6.764 1.00 97.56 76 LEU A C 1
ATOM 594 O O . LEU A 1 76 ? 4.141 -9.794 -6.476 1.00 97.56 76 LEU A O 1
ATOM 598 N N . PHE A 1 77 ? 2.197 -9.542 -7.572 1.00 97.81 77 PHE A N 1
ATOM 599 C CA . PHE A 1 77 ? 2.526 -8.265 -8.197 1.00 97.81 77 PHE A CA 1
ATOM 600 C C . PHE A 1 77 ? 2.780 -7.154 -7.166 1.00 97.81 77 PHE A C 1
ATOM 602 O O . PHE A 1 77 ? 3.832 -6.507 -7.180 1.00 97.81 77 PHE A O 1
ATOM 609 N N . LEU A 1 78 ? 1.860 -6.961 -6.218 1.00 97.44 78 LEU A N 1
ATOM 610 C CA . LEU A 1 78 ? 2.017 -5.978 -5.144 1.00 97.44 78 LEU A CA 1
ATOM 611 C C . LEU A 1 78 ? 3.216 -6.311 -4.250 1.00 97.44 78 LEU A C 1
ATOM 613 O O . LEU A 1 78 ? 3.936 -5.416 -3.802 1.00 97.44 78 LEU A O 1
ATOM 617 N N . ASN A 1 79 ? 3.472 -7.600 -4.024 1.00 96.88 79 ASN A N 1
ATOM 618 C CA . ASN A 1 79 ? 4.634 -8.072 -3.288 1.00 96.88 79 ASN A CA 1
ATOM 619 C C . ASN A 1 79 ? 5.942 -7.718 -4.020 1.00 96.88 79 ASN A C 1
ATOM 621 O O . ASN A 1 79 ? 6.886 -7.242 -3.388 1.00 96.88 79 ASN A O 1
ATOM 625 N N . ALA A 1 80 ? 5.982 -7.858 -5.348 1.00 97.44 80 ALA A N 1
ATOM 626 C CA . ALA A 1 80 ? 7.119 -7.447 -6.169 1.00 97.44 80 ALA A CA 1
ATOM 627 C C . ALA A 1 80 ? 7.372 -5.932 -6.093 1.00 97.44 80 ALA A C 1
ATOM 629 O O . ALA A 1 80 ? 8.519 -5.519 -5.922 1.00 97.44 80 ALA A O 1
ATOM 630 N N . ILE A 1 81 ? 6.321 -5.105 -6.124 1.00 97.00 81 ILE A N 1
ATOM 631 C CA . ILE A 1 81 ? 6.454 -3.653 -5.931 1.00 97.00 81 ILE A CA 1
ATOM 632 C C . ILE A 1 81 ? 7.007 -3.336 -4.536 1.00 97.00 81 ILE A C 1
ATOM 634 O O . ILE A 1 81 ? 7.966 -2.577 -4.388 1.00 97.00 81 ILE A O 1
ATOM 638 N N . ALA A 1 82 ? 6.442 -3.946 -3.497 1.00 96.38 82 ALA A N 1
ATOM 639 C CA . ALA A 1 82 ? 6.846 -3.683 -2.124 1.00 96.38 82 ALA A CA 1
ATOM 640 C C . ALA A 1 82 ? 8.286 -4.154 -1.815 1.00 96.38 82 ALA A C 1
ATOM 642 O O . ALA A 1 82 ? 8.937 -3.585 -0.939 1.00 96.38 82 ALA A O 1
ATOM 643 N N . ASN A 1 83 ? 8.846 -5.104 -2.575 1.00 96.25 83 ASN A N 1
ATOM 644 C CA . ASN A 1 83 ? 10.270 -5.479 -2.496 1.00 96.25 83 ASN A CA 1
ATOM 645 C C . ASN A 1 83 ? 11.229 -4.360 -2.933 1.00 96.25 83 ASN A C 1
ATOM 647 O O . ASN A 1 83 ? 12.423 -4.391 -2.607 1.00 96.25 83 ASN A O 1
ATOM 651 N N . GLN A 1 84 ? 10.727 -3.362 -3.656 1.00 96.69 84 GLN A N 1
ATOM 652 C CA . GLN A 1 84 ? 11.507 -2.207 -4.086 1.00 96.69 84 GLN A CA 1
ATOM 653 C C . GLN A 1 84 ? 11.536 -1.092 -3.033 1.00 96.69 84 GLN A C 1
ATOM 655 O O . GLN A 1 84 ? 12.332 -0.163 -3.152 1.00 96.69 84 GLN A O 1
ATOM 660 N N . LEU A 1 85 ? 10.752 -1.215 -1.954 1.00 94.69 85 LEU A N 1
ATOM 661 C CA . LEU A 1 85 ? 10.741 -0.279 -0.832 1.00 94.69 85 LEU A CA 1
ATOM 662 C C . LEU A 1 85 ? 11.887 -0.581 0.140 1.00 94.69 85 LEU A C 1
ATOM 664 O O . LEU A 1 85 ? 11.706 -1.259 1.149 1.00 94.69 85 LEU A O 1
ATOM 668 N N . ARG A 1 86 ? 13.090 -0.091 -0.171 1.00 92.81 86 ARG A N 1
ATOM 669 C CA . ARG A 1 86 ? 14.315 -0.421 0.581 1.00 92.81 86 ARG A CA 1
ATOM 670 C C . ARG A 1 86 ? 14.808 0.772 1.400 1.00 92.81 86 ARG A C 1
ATOM 672 O O . ARG A 1 86 ? 14.140 1.220 2.327 1.00 92.81 86 ARG A O 1
ATOM 679 N N . TYR A 1 87 ? 15.990 1.278 1.082 1.00 89.81 87 TYR A N 1
ATOM 680 C CA . TYR A 1 87 ? 16.566 2.516 1.609 1.00 89.81 87 TYR A CA 1
ATOM 681 C C . TYR A 1 87 ? 16.253 3.689 0.657 1.00 89.81 87 TYR A C 1
ATOM 683 O O . TYR A 1 87 ? 15.718 3.444 -0.430 1.00 89.81 87 TYR A O 1
ATOM 691 N N . PRO A 1 88 ? 16.559 4.948 1.018 1.00 92.81 88 PRO A N 1
ATOM 692 C CA . PRO A 1 88 ? 16.373 6.084 0.116 1.00 92.81 88 PRO A CA 1
ATOM 693 C C . PRO A 1 88 ? 17.137 5.884 -1.201 1.00 92.81 88 PRO A C 1
ATOM 695 O O . PRO A 1 88 ? 18.364 5.846 -1.221 1.00 92.81 88 PRO A O 1
ATOM 698 N N . ASN A 1 89 ? 16.403 5.701 -2.297 1.00 88.38 89 ASN A N 1
ATOM 699 C CA . ASN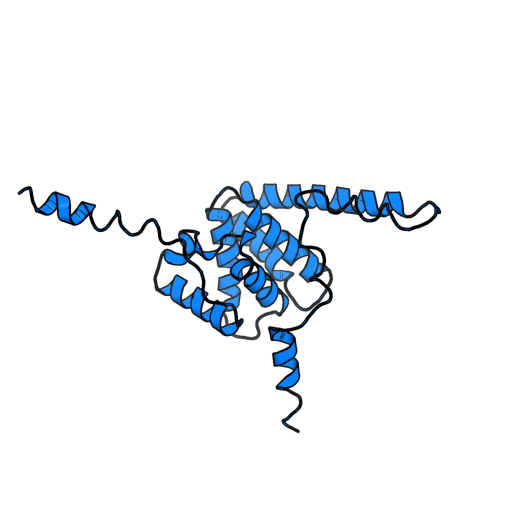 A 1 89 ? 16.922 5.614 -3.661 1.00 88.38 89 ASN A CA 1
ATOM 700 C C . ASN A 1 89 ? 15.788 5.927 -4.656 1.00 88.38 89 ASN A C 1
ATOM 702 O O . ASN A 1 89 ? 14.619 6.000 -4.265 1.00 88.38 89 ASN A O 1
ATOM 706 N N . SER A 1 90 ? 16.126 6.098 -5.936 1.00 91.88 90 SER A N 1
ATOM 707 C CA . SER A 1 90 ? 15.164 6.447 -6.990 1.00 91.88 90 SER A CA 1
ATOM 708 C C . SER A 1 90 ? 14.070 5.392 -7.193 1.00 91.88 90 SER A C 1
ATOM 710 O O . SER A 1 90 ? 12.914 5.761 -7.376 1.00 91.88 90 SER A O 1
ATOM 712 N N . HIS A 1 91 ? 14.391 4.096 -7.098 1.00 91.94 91 HIS A N 1
ATOM 713 C CA . HIS A 1 91 ? 13.392 3.026 -7.189 1.00 91.94 91 HIS A CA 1
ATOM 714 C C . HIS A 1 91 ? 12.418 3.069 -6.015 1.00 91.94 91 HIS A C 1
ATOM 716 O O . HIS A 1 91 ? 11.215 2.990 -6.229 1.00 91.94 91 HIS A O 1
ATOM 722 N N . THR A 1 92 ? 12.913 3.230 -4.786 1.00 92.50 92 THR A N 1
ATOM 723 C CA . THR A 1 92 ? 12.062 3.354 -3.597 1.00 92.50 92 THR A CA 1
ATOM 724 C C . THR A 1 92 ? 11.098 4.530 -3.749 1.00 92.50 9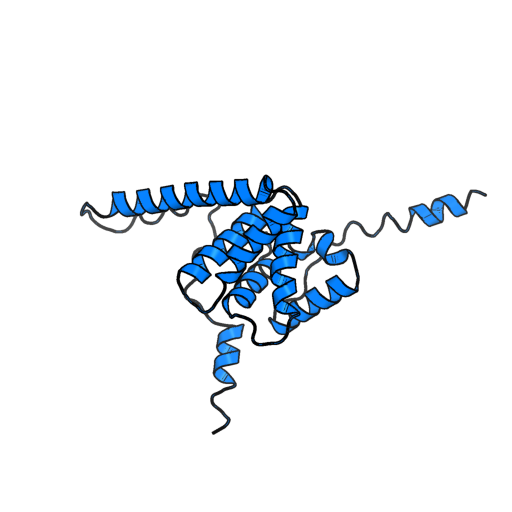2 THR A C 1
ATOM 726 O O . THR A 1 92 ? 9.917 4.371 -3.462 1.00 92.50 92 THR A O 1
ATOM 729 N N . ALA A 1 93 ? 11.577 5.687 -4.224 1.00 90.69 93 ALA A N 1
ATOM 730 C CA . ALA A 1 93 ? 10.725 6.851 -4.470 1.00 90.69 93 ALA A CA 1
ATOM 731 C C . ALA A 1 93 ? 9.654 6.547 -5.531 1.00 90.69 93 ALA A C 1
ATOM 733 O O . ALA A 1 93 ? 8.466 6.707 -5.263 1.00 90.69 93 ALA A O 1
ATOM 734 N N . TYR A 1 94 ? 10.066 6.003 -6.680 1.00 91.81 94 TYR A N 1
ATOM 735 C CA . TYR A 1 94 ? 9.164 5.641 -7.772 1.00 91.81 94 TYR A CA 1
ATOM 736 C C . TYR A 1 94 ? 8.087 4.640 -7.335 1.00 91.81 94 TYR A C 1
ATOM 738 O O . TYR A 1 94 ? 6.899 4.904 -7.470 1.00 91.81 94 TYR A O 1
ATOM 746 N N . PHE A 1 95 ? 8.476 3.505 -6.753 1.00 95.38 95 PHE A N 1
ATOM 747 C CA . PHE A 1 95 ? 7.528 2.466 -6.346 1.00 95.38 95 PHE A CA 1
ATOM 748 C C . PHE A 1 95 ? 6.662 2.876 -5.147 1.00 95.38 95 PHE A C 1
ATOM 750 O O . PHE A 1 95 ? 5.526 2.415 -5.038 1.00 95.38 95 PHE A O 1
ATOM 757 N N . SER A 1 96 ? 7.152 3.768 -4.279 1.00 93.75 96 SER A N 1
ATOM 758 C CA . SER A 1 96 ? 6.325 4.389 -3.239 1.00 93.75 96 SER A CA 1
ATOM 759 C C . SER A 1 96 ? 5.216 5.243 -3.854 1.00 93.75 96 SER A C 1
ATOM 761 O O . SER A 1 96 ? 4.063 5.127 -3.435 1.00 93.75 96 SER A O 1
ATOM 763 N N . ASP A 1 97 ? 5.541 6.063 -4.857 1.00 91.75 97 ASP A N 1
ATOM 764 C CA . ASP A 1 97 ? 4.554 6.877 -5.570 1.00 91.75 97 ASP A CA 1
ATOM 765 C C . ASP A 1 97 ? 3.562 6.000 -6.346 1.00 91.75 97 ASP A C 1
ATOM 767 O O . ASP A 1 97 ? 2.356 6.215 -6.231 1.00 91.75 97 ASP A O 1
ATOM 771 N N . ILE A 1 98 ? 4.033 4.952 -7.037 1.00 94.12 98 ILE A N 1
ATOM 772 C CA . ILE A 1 98 ? 3.161 3.981 -7.720 1.00 94.12 98 ILE A CA 1
ATOM 773 C C . ILE A 1 98 ? 2.177 3.337 -6.736 1.00 94.12 98 ILE A C 1
ATOM 775 O O . ILE A 1 98 ? 0.981 3.334 -7.010 1.00 94.12 98 ILE A O 1
ATOM 779 N N . LEU A 1 99 ? 2.623 2.844 -5.573 1.00 95.31 99 LEU A N 1
ATOM 780 C CA . LEU A 1 99 ? 1.713 2.255 -4.576 1.00 95.31 99 LEU A CA 1
ATOM 781 C C . LEU A 1 99 ? 0.665 3.251 -4.077 1.00 95.31 99 LEU A C 1
ATOM 783 O O . LEU A 1 99 ? -0.504 2.892 -3.934 1.00 95.31 99 LEU A O 1
ATOM 787 N N . CYS A 1 100 ? 1.068 4.496 -3.828 1.00 93.69 100 CYS A N 1
ATOM 788 C CA . CYS A 1 100 ? 0.148 5.546 -3.402 1.00 93.69 100 CYS A CA 1
ATOM 789 C C . CYS A 1 100 ? -0.872 5.892 -4.499 1.00 93.69 100 CYS A C 1
ATOM 791 O O . CYS A 1 100 ? -2.056 6.065 -4.206 1.00 93.69 100 CYS A O 1
ATOM 793 N N . CYS A 1 101 ? -0.438 5.955 -5.760 1.00 93.94 101 CYS A N 1
ATOM 794 C CA . CYS A 1 101 ? -1.308 6.159 -6.916 1.00 93.94 101 CYS A CA 1
ATOM 795 C C . CYS A 1 101 ? -2.288 4.996 -7.101 1.00 93.94 101 CYS A C 1
ATOM 797 O O . CYS A 1 101 ? -3.486 5.236 -7.224 1.00 93.94 101 CYS A O 1
ATOM 799 N N . LEU A 1 102 ? -1.817 3.747 -7.041 1.00 95.12 102 LEU A N 1
ATOM 800 C CA . LEU A 1 102 ? -2.677 2.563 -7.121 1.00 95.12 102 LEU A CA 1
ATOM 801 C C . LEU A 1 102 ? -3.718 2.550 -5.996 1.00 95.12 102 LEU A C 1
ATOM 803 O O . LEU A 1 102 ? -4.885 2.268 -6.248 1.00 95.12 102 LEU A O 1
ATOM 807 N N . PHE A 1 103 ? -3.332 2.910 -4.768 1.00 95.31 103 PHE A N 1
ATOM 808 C CA . PHE A 1 103 ? -4.269 3.003 -3.647 1.00 95.31 103 PHE A CA 1
ATOM 809 C C . PHE A 1 103 ? -5.315 4.110 -3.849 1.00 95.31 103 PHE A C 1
ATOM 811 O O . PHE A 1 103 ? -6.491 3.914 -3.544 1.00 95.31 103 PHE A O 1
ATOM 818 N N . SER A 1 104 ? -4.893 5.276 -4.348 1.00 93.56 104 SER A N 1
ATOM 819 C CA . SER A 1 104 ? -5.771 6.419 -4.628 1.00 93.56 104 SER A CA 1
ATOM 820 C C . SER A 1 104 ? -6.794 6.098 -5.718 1.00 93.56 104 SER A C 1
ATOM 822 O O . SER A 1 104 ? -7.982 6.358 -5.538 1.00 93.56 104 SER A O 1
ATOM 824 N N . ASP A 1 105 ? -6.335 5.520 -6.827 1.00 91.38 105 ASP A N 1
ATOM 825 C CA . ASP A 1 105 ? -7.129 5.377 -8.050 1.00 91.38 105 ASP A CA 1
ATOM 826 C C . ASP A 1 105 ? -7.960 4.086 -8.070 1.00 91.38 105 ASP A C 1
ATOM 828 O O . ASP A 1 105 ? -8.928 3.981 -8.829 1.00 91.38 105 ASP A O 1
ATOM 832 N N . ALA A 1 106 ? -7.628 3.112 -7.214 1.00 92.62 106 ALA A N 1
ATOM 833 C CA . ALA A 1 106 ? -8.384 1.877 -7.077 1.00 92.62 106 ALA A CA 1
ATOM 834 C C . ALA A 1 106 ? -9.867 2.151 -6.770 1.00 92.62 106 ALA A C 1
ATOM 836 O O . ALA A 1 106 ? -10.223 2.680 -5.714 1.00 92.62 106 ALA A O 1
ATOM 837 N N . GLN A 1 107 ? -10.741 1.719 -7.680 1.00 90.25 107 GLN A N 1
ATOM 838 C CA . GLN A 1 107 ? -12.194 1.740 -7.483 1.00 90.25 107 GLN A CA 1
ATOM 839 C C . GLN A 1 107 ? -12.646 0.594 -6.572 1.00 90.25 107 GLN A C 1
ATOM 841 O O . GLN A 1 107 ? -13.549 0.748 -5.754 1.00 90.25 107 GLN A O 1
ATOM 846 N N . GLN A 1 108 ? -11.988 -0.562 -6.683 1.00 90.88 108 GLN A N 1
ATOM 847 C CA . GLN A 1 108 ? -12.334 -1.747 -5.912 1.00 90.88 108 GLN A CA 1
ATOM 848 C C . GLN A 1 108 ? -11.647 -1.722 -4.539 1.00 90.88 108 GLN A C 1
ATOM 850 O O . GLN A 1 108 ? -10.418 -1.663 -4.445 1.00 90.88 108 GLN A O 1
ATOM 855 N N . VAL A 1 109 ? -12.435 -1.839 -3.466 1.00 93.00 109 VAL A N 1
ATOM 856 C CA . VAL A 1 109 ? -11.932 -1.866 -2.077 1.00 93.00 109 VAL A CA 1
ATOM 857 C C . VAL A 1 109 ? -10.928 -3.001 -1.858 1.00 93.00 109 VAL A C 1
ATOM 859 O O . VAL A 1 109 ? -9.934 -2.805 -1.163 1.00 93.00 109 VAL A O 1
ATOM 862 N N . ILE A 1 110 ? -11.122 -4.143 -2.524 1.00 93.12 110 ILE A N 1
ATOM 863 C CA . ILE A 1 110 ? -10.234 -5.307 -2.415 1.00 93.12 110 ILE A CA 1
ATOM 864 C C . ILE A 1 110 ? -8.784 -5.001 -2.831 1.00 93.12 110 ILE A C 1
ATOM 866 O O . ILE A 1 110 ? -7.851 -5.540 -2.247 1.00 93.12 110 ILE A O 1
ATOM 870 N N . VAL A 1 111 ? -8.560 -4.092 -3.792 1.00 94.56 111 VAL A N 1
ATOM 871 C CA . VAL A 1 111 ? -7.201 -3.672 -4.188 1.00 94.56 111 VAL A CA 1
ATOM 872 C C . VAL A 1 111 ? -6.542 -2.885 -3.052 1.00 94.56 111 VAL A C 1
ATOM 874 O O . VAL A 1 111 ? -5.391 -3.143 -2.704 1.00 94.56 111 VAL A O 1
ATOM 877 N N . LYS A 1 112 ? -7.280 -1.955 -2.431 1.00 95.62 112 LYS A N 1
ATOM 878 C CA . LYS A 1 112 ? -6.801 -1.146 -1.294 1.00 95.62 112 LYS A CA 1
ATOM 879 C C . LYS A 1 112 ? -6.490 -2.017 -0.081 1.00 95.62 112 LYS A C 1
ATOM 881 O O . LYS A 1 112 ? -5.470 -1.818 0.585 1.00 95.62 112 LYS A O 1
ATOM 886 N N . GLU A 1 113 ? -7.345 -3.000 0.176 1.00 94.94 113 GLU A N 1
ATOM 887 C CA . GLU A 1 113 ? -7.139 -4.003 1.214 1.00 94.94 113 GLU A CA 1
ATOM 888 C C . GLU A 1 113 ? -5.874 -4.825 0.942 1.00 94.94 113 GLU A C 1
ATOM 890 O O . GLU A 1 113 ? -5.017 -4.917 1.819 1.00 94.94 113 GLU A O 1
ATOM 895 N N . GLN A 1 114 ? -5.695 -5.356 -0.274 1.00 96.19 114 GLN A N 1
ATOM 896 C CA . GLN A 1 114 ? -4.507 -6.141 -0.617 1.00 96.19 114 GLN A CA 1
ATOM 897 C C . GLN A 1 114 ? -3.211 -5.325 -0.537 1.00 96.19 114 GLN A C 1
ATOM 899 O O . GLN A 1 114 ? -2.225 -5.822 0.006 1.00 96.19 114 GLN A O 1
ATOM 904 N N . ILE A 1 115 ? -3.203 -4.067 -0.995 1.00 96.31 115 ILE A N 1
ATOM 905 C CA . ILE A 1 115 ? -2.050 -3.167 -0.813 1.00 96.31 115 ILE A CA 1
ATOM 906 C C . ILE A 1 115 ? -1.728 -3.035 0.679 1.00 96.31 115 ILE A C 1
ATOM 908 O O . ILE A 1 115 ? -0.581 -3.211 1.092 1.00 96.31 115 ILE A O 1
ATOM 912 N N . THR A 1 116 ? -2.745 -2.773 1.504 1.00 95.12 116 THR A N 1
ATOM 913 C CA . THR A 1 116 ? -2.577 -2.637 2.956 1.00 95.12 116 THR A CA 1
ATOM 914 C C . THR A 1 116 ? -2.040 -3.924 3.575 1.00 95.12 116 THR A C 1
ATOM 916 O O . THR A 1 116 ? -1.102 -3.871 4.368 1.00 95.12 116 THR A O 1
ATOM 919 N N . ARG A 1 117 ? -2.579 -5.081 3.181 1.00 94.31 117 ARG A N 1
ATOM 920 C CA . ARG A 1 117 ? -2.153 -6.405 3.641 1.00 94.31 117 ARG A CA 1
ATOM 921 C C . ARG A 1 117 ? -0.681 -6.666 3.328 1.00 94.31 117 ARG A C 1
ATOM 923 O O . ARG A 1 117 ? 0.071 -7.001 4.234 1.00 94.31 117 ARG A O 1
ATOM 930 N N . VAL A 1 118 ? -0.250 -6.436 2.090 1.00 95.88 118 VAL A N 1
ATOM 931 C CA . VAL A 1 118 ? 1.141 -6.642 1.642 1.00 95.88 118 VAL A CA 1
ATOM 932 C C . VAL A 1 118 ? 2.137 -5.767 2.418 1.00 95.88 118 VAL A C 1
ATOM 934 O O . VAL A 1 118 ? 3.268 -6.189 2.689 1.00 95.88 118 VAL A O 1
ATOM 937 N N . LEU A 1 119 ? 1.736 -4.548 2.792 1.00 93.94 119 LEU A N 1
ATOM 938 C CA . LEU A 1 119 ? 2.544 -3.664 3.635 1.00 93.94 119 LEU A CA 1
ATOM 939 C C . LEU A 1 119 ? 2.533 -4.117 5.101 1.00 93.94 119 LEU A C 1
ATOM 941 O O . LEU A 1 119 ? 3.584 -4.153 5.739 1.00 93.94 119 LEU A O 1
ATOM 945 N N . LEU A 1 120 ? 1.367 -4.492 5.632 1.00 91.00 120 LEU A N 1
ATOM 946 C CA . LEU A 1 120 ? 1.207 -4.939 7.014 1.00 91.00 120 LEU A CA 1
ATOM 947 C C . LEU A 1 120 ? 1.937 -6.248 7.306 1.00 91.00 120 LEU A C 1
ATOM 949 O O . LEU A 1 120 ? 2.589 -6.338 8.343 1.00 91.00 120 LEU A O 1
ATOM 953 N N . GLU A 1 121 ? 1.887 -7.224 6.400 1.00 92.56 121 GLU A N 1
ATOM 954 C CA . GLU A 1 121 ? 2.607 -8.498 6.520 1.00 92.56 121 GLU A CA 1
ATOM 955 C C . GLU A 1 121 ? 4.106 -8.269 6.777 1.00 92.56 121 GLU A C 1
ATOM 957 O O . GLU A 1 121 ? 4.699 -8.915 7.633 1.00 92.56 121 GLU A O 1
ATOM 962 N N . ARG A 1 122 ? 4.707 -7.261 6.134 1.00 91.12 122 ARG A N 1
ATOM 963 C CA . ARG A 1 122 ? 6.115 -6.875 6.350 1.00 91.12 122 ARG A CA 1
ATOM 964 C C . ARG A 1 122 ? 6.365 -6.050 7.619 1.00 91.12 122 ARG A C 1
ATOM 966 O O . ARG A 1 122 ? 7.507 -5.910 8.064 1.00 91.12 122 ARG A O 1
ATOM 973 N N . LEU A 1 123 ? 5.323 -5.431 8.172 1.00 86.94 123 LEU A N 1
ATOM 974 C CA . LEU A 1 123 ? 5.398 -4.641 9.405 1.00 86.94 123 LEU A CA 1
ATOM 975 C C . LEU A 1 123 ? 5.225 -5.499 10.663 1.00 86.94 123 LEU A C 1
ATOM 977 O O . LEU A 1 123 ? 5.670 -5.086 11.736 1.00 86.94 123 LEU A O 1
ATOM 981 N N . ILE A 1 124 ? 4.580 -6.662 10.549 1.00 86.94 124 ILE A N 1
ATOM 982 C CA . ILE A 1 124 ? 4.396 -7.597 11.668 1.00 86.94 124 ILE A CA 1
ATOM 983 C C . ILE A 1 124 ? 5.561 -8.569 11.839 1.00 86.94 124 ILE A C 1
ATOM 985 O O . ILE A 1 124 ? 5.801 -9.010 12.961 1.00 86.94 124 ILE A O 1
ATOM 989 N N . THR A 1 125 ? 6.282 -8.892 10.762 1.00 87.00 125 THR A N 1
ATOM 990 C CA . THR A 1 125 ? 7.464 -9.763 10.812 1.00 87.00 125 THR A CA 1
ATOM 991 C C . THR A 1 125 ? 8.581 -9.154 11.657 1.00 87.00 125 THR A C 1
ATOM 993 O O . THR A 1 125 ? 8.601 -7.950 11.930 1.00 87.00 125 THR A O 1
ATOM 996 N N . GLU A 1 126 ? 9.538 -9.985 12.070 1.00 72.56 126 GLU A N 1
ATOM 997 C CA . GLU A 1 126 ? 10.669 -9.531 12.877 1.00 72.56 126 GLU A CA 1
ATOM 998 C C . GLU A 1 126 ? 11.496 -8.436 12.175 1.00 72.56 126 GLU A C 1
ATOM 1000 O O . GLU A 1 126 ? 11.588 -8.352 10.951 1.00 72.56 126 GLU A O 1
ATOM 1005 N N . LYS A 1 127 ? 12.073 -7.545 12.986 1.00 79.38 127 LYS A N 1
ATOM 1006 C CA . LYS A 1 127 ? 12.879 -6.390 12.556 1.00 79.38 127 LYS A CA 1
ATOM 1007 C C . LYS A 1 127 ? 14.213 -6.840 11.927 1.00 79.38 127 LYS A C 1
ATOM 1009 O O . LYS A 1 127 ? 14.707 -7.898 12.304 1.00 79.38 127 LYS A O 1
ATOM 1014 N N . PRO A 1 128 ? 14.876 -6.008 11.090 1.00 85.69 128 PRO A N 1
ATOM 1015 C CA . PRO A 1 128 ? 14.598 -4.596 10.785 1.00 85.69 128 PRO A CA 1
ATOM 1016 C C . PRO A 1 128 ? 13.598 -4.378 9.638 1.00 85.69 128 PRO A C 1
ATOM 1018 O O . PRO A 1 128 ? 13.673 -5.022 8.599 1.00 85.69 128 PRO A O 1
ATOM 1021 N N . HIS A 1 129 ? 12.703 -3.396 9.794 1.00 87.06 129 HIS A N 1
ATOM 1022 C CA . HIS A 1 129 ? 11.805 -2.982 8.711 1.00 87.06 129 HIS A CA 1
ATOM 1023 C C . HIS A 1 129 ? 12.530 -2.041 7.731 1.00 87.06 129 HIS A C 1
ATOM 1025 O O . HIS A 1 129 ? 13.225 -1.124 8.187 1.00 87.06 129 HIS A O 1
ATOM 1031 N N . PRO A 1 130 ? 12.346 -2.201 6.408 1.00 91.31 130 PRO A N 1
ATOM 1032 C CA . PRO A 1 130 ? 12.900 -1.282 5.418 1.00 91.31 130 PRO A CA 1
ATOM 1033 C C . PRO A 1 130 ? 12.401 0.155 5.607 1.00 91.31 130 PRO A C 1
ATOM 1035 O O . PRO A 1 130 ? 11.235 0.385 5.926 1.00 91.31 130 PRO A O 1
ATOM 1038 N N . TRP A 1 131 ? 13.264 1.142 5.360 1.00 90.75 131 TRP A N 1
ATOM 1039 C CA . TRP A 1 131 ? 12.904 2.557 5.497 1.00 90.75 131 TRP A CA 1
ATOM 1040 C C . TRP A 1 131 ? 11.765 2.958 4.550 1.00 90.75 131 TRP A C 1
ATOM 1042 O O . TRP A 1 131 ? 10.796 3.577 4.985 1.0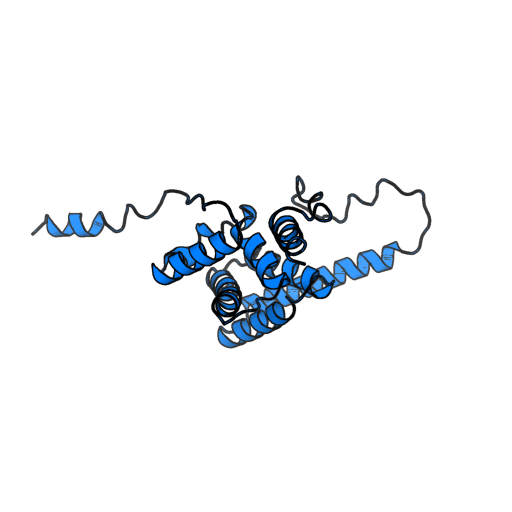0 90.75 131 TRP A O 1
ATOM 1052 N N . GLY A 1 132 ? 11.847 2.550 3.280 1.00 90.81 132 GLY A N 1
ATOM 1053 C CA . GLY A 1 132 ? 10.842 2.851 2.261 1.00 90.81 132 GLY A CA 1
ATOM 1054 C C . GLY A 1 132 ? 9.461 2.330 2.647 1.00 90.81 132 GLY A C 1
ATOM 1055 O O . GLY A 1 132 ? 8.484 3.055 2.525 1.00 90.81 132 GLY A O 1
ATOM 1056 N N . LEU A 1 133 ? 9.394 1.122 3.219 1.00 93.06 133 LEU A N 1
ATOM 1057 C CA . LEU A 1 133 ? 8.148 0.529 3.708 1.00 93.06 133 LEU A CA 1
ATOM 1058 C C . LEU A 1 133 ? 7.462 1.431 4.744 1.00 93.06 133 LEU A C 1
ATOM 1060 O O . LEU A 1 133 ? 6.265 1.699 4.648 1.00 93.06 133 LEU A O 1
ATOM 1064 N N . LEU A 1 134 ? 8.227 1.918 5.726 1.00 90.56 134 LEU A N 1
ATOM 1065 C CA . LEU A 1 134 ? 7.713 2.781 6.792 1.00 90.56 134 LEU A CA 1
ATOM 1066 C C . LEU A 1 134 ? 7.250 4.138 6.252 1.00 90.56 134 LEU A C 1
ATOM 1068 O O . LEU A 1 134 ? 6.238 4.662 6.719 1.00 90.56 134 LEU A O 1
ATOM 1072 N N . VAL A 1 135 ? 7.973 4.697 5.278 1.00 89.94 135 VAL A N 1
ATOM 1073 C CA . VAL A 1 135 ? 7.624 5.968 4.627 1.00 89.94 135 VAL A CA 1
ATOM 1074 C C . VAL A 1 135 ? 6.333 5.831 3.830 1.00 89.94 135 VAL A C 1
ATOM 1076 O O . VAL A 1 135 ? 5.400 6.593 4.076 1.00 89.94 135 VAL A O 1
ATOM 1079 N N . THR A 1 136 ? 6.235 4.834 2.948 1.00 93.75 136 THR A N 1
ATOM 1080 C CA . THR A 1 136 ? 5.041 4.603 2.122 1.00 93.75 136 THR A CA 1
ATOM 1081 C C . THR A 1 136 ? 3.816 4.315 2.987 1.00 93.75 136 THR A C 1
ATOM 1083 O O . THR A 1 136 ? 2.765 4.923 2.801 1.00 93.75 136 THR A O 1
ATOM 1086 N N . PHE A 1 137 ? 3.945 3.449 3.997 1.00 93.12 137 PHE A N 1
ATOM 1087 C CA . PHE A 1 137 ? 2.832 3.158 4.900 1.00 93.12 137 PHE A CA 1
ATOM 1088 C C . PHE A 1 137 ? 2.426 4.383 5.737 1.00 93.12 137 PHE A C 1
ATOM 1090 O O . PHE A 1 137 ? 1.239 4.637 5.939 1.00 93.12 137 PHE A O 1
ATOM 1097 N N . SER A 1 138 ? 3.394 5.190 6.189 1.00 89.19 138 SER A N 1
ATOM 1098 C CA . SER A 1 138 ? 3.100 6.454 6.876 1.00 89.19 138 SER A CA 1
ATOM 1099 C C . SER A 1 138 ? 2.351 7.436 5.980 1.00 89.19 138 SER A C 1
ATOM 1101 O O . SER A 1 138 ? 1.441 8.098 6.469 1.00 89.19 138 SER A O 1
ATOM 1103 N N . GLU A 1 139 ? 2.719 7.544 4.704 1.00 89.62 139 GLU A N 1
ATOM 1104 C CA . GLU A 1 139 ? 2.052 8.419 3.734 1.00 89.62 139 GLU A CA 1
ATOM 1105 C C . GLU A 1 139 ? 0.580 8.021 3.556 1.00 89.62 139 GLU A C 1
ATOM 1107 O O . GLU A 1 139 ? -0.297 8.871 3.710 1.00 89.62 139 GLU A O 1
ATOM 1112 N N . LEU A 1 140 ? 0.295 6.727 3.358 1.00 91.31 140 LEU A N 1
ATOM 1113 C CA . LEU A 1 140 ? -1.077 6.210 3.235 1.00 91.31 140 LEU A CA 1
ATOM 1114 C C . LEU A 1 140 ? -1.936 6.523 4.466 1.00 91.31 140 LEU A C 1
ATOM 1116 O O . LEU A 1 140 ? -3.090 6.923 4.347 1.00 91.31 140 LEU A O 1
ATOM 1120 N N . VAL A 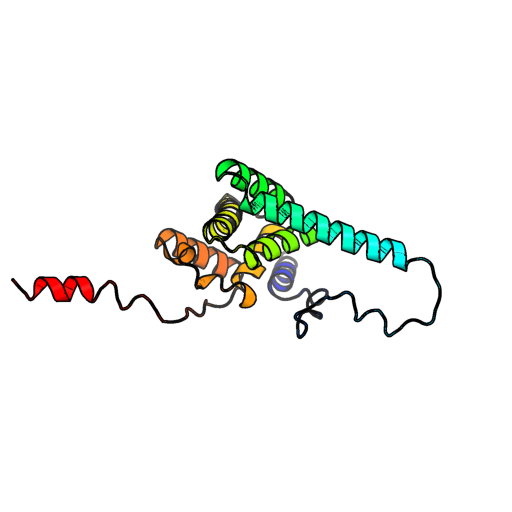1 141 ? -1.360 6.362 5.658 1.00 89.88 141 VAL A N 1
ATOM 1121 C CA . VAL A 1 141 ? -2.067 6.523 6.933 1.00 89.88 141 VAL A CA 1
ATOM 1122 C C . VAL A 1 141 ? -2.246 7.990 7.342 1.00 89.88 141 VAL A C 1
ATOM 1124 O O . VAL A 1 141 ? -3.219 8.315 8.027 1.00 89.88 141 VAL A O 1
ATOM 1127 N N . LYS A 1 142 ? -1.290 8.865 7.000 1.00 85.25 142 LYS A N 1
ATOM 1128 C CA . LYS A 1 142 ? -1.270 10.276 7.429 1.00 85.25 142 LYS A CA 1
ATOM 1129 C C . LYS A 1 142 ? -1.981 11.204 6.450 1.00 85.25 142 LYS A C 1
ATOM 1131 O O . LYS A 1 142 ? -2.512 12.221 6.887 1.00 85.25 142 LYS A O 1
ATOM 1136 N N . ASN A 1 143 ? -1.935 10.914 5.153 1.00 85.56 143 ASN A N 1
ATOM 1137 C CA . ASN A 1 143 ? -2.456 11.822 4.144 1.00 85.56 143 ASN A CA 1
ATOM 1138 C C . ASN A 1 143 ? -3.984 11.655 4.008 1.00 85.56 143 ASN A C 1
ATOM 1140 O O . ASN A 1 143 ? -4.448 10.581 3.610 1.00 85.56 143 ASN A O 1
ATOM 1144 N N . PRO A 1 144 ? -4.785 12.699 4.305 1.00 86.50 144 PRO A N 1
ATOM 1145 C CA . PRO A 1 144 ? -6.245 12.610 4.270 1.00 86.50 144 PRO A CA 1
ATOM 1146 C C . PRO A 1 144 ? -6.794 12.298 2.872 1.00 86.50 144 PRO A C 1
ATOM 1148 O O . PRO A 1 144 ? -7.885 11.745 2.771 1.00 86.50 144 PRO A O 1
ATOM 1151 N N . LYS A 1 145 ? -6.025 12.564 1.802 1.00 87.94 145 LYS A N 1
ATOM 1152 C CA . LYS A 1 145 ? -6.403 12.251 0.414 1.00 87.94 145 LYS A CA 1
ATOM 1153 C C . LYS A 1 145 ? -6.822 10.788 0.230 1.00 87.94 145 LYS A C 1
ATOM 1155 O O . LYS A 1 145 ? -7.714 10.506 -0.561 1.00 87.94 145 LYS A O 1
ATOM 1160 N N . TYR A 1 146 ? -6.183 9.859 0.939 1.00 88.81 146 TYR A N 1
ATOM 1161 C CA . TYR A 1 146 ? -6.438 8.426 0.767 1.00 88.81 146 TYR A CA 1
ATOM 1162 C C . TYR A 1 146 ? -7.642 7.920 1.566 1.00 88.81 146 TYR A C 1
ATOM 1164 O O . TYR A 1 146 ? -8.086 6.787 1.364 1.00 88.81 146 TYR A O 1
ATOM 1172 N N . ASN A 1 147 ? -8.162 8.741 2.484 1.00 89.31 147 ASN A N 1
ATOM 1173 C CA . ASN A 1 147 ? -9.272 8.400 3.366 1.00 89.31 147 ASN A CA 1
ATOM 1174 C C . ASN A 1 147 ? -9.099 7.032 4.068 1.00 89.31 147 ASN A C 1
ATOM 1176 O O . ASN A 1 147 ? -10.052 6.273 4.234 1.00 89.31 147 ASN A O 1
ATOM 1180 N N . PHE A 1 148 ? -7.854 6.689 4.429 1.00 90.31 148 PHE A N 1
ATOM 1181 C CA . PHE A 1 148 ? -7.443 5.327 4.791 1.00 90.31 148 PHE A CA 1
ATOM 1182 C C . PHE A 1 148 ? -8.314 4.705 5.896 1.00 90.31 148 PHE A C 1
ATOM 1184 O O . PHE A 1 148 ? -8.775 3.576 5.773 1.00 90.31 148 PHE A O 1
ATOM 1191 N N . TRP A 1 149 ? -8.589 5.470 6.953 1.00 88.44 149 TRP A N 1
ATOM 1192 C CA . TRP A 1 149 ? -9.296 5.018 8.159 1.00 88.44 149 TRP A CA 1
ATOM 1193 C C . TRP A 1 149 ? -10.817 4.909 8.025 1.00 88.44 149 TRP A C 1
ATOM 1195 O O . TRP A 1 149 ? -11.489 4.442 8.951 1.00 88.44 149 TRP A O 1
ATOM 1205 N N . ASN A 1 150 ? -11.369 5.364 6.902 1.00 89.31 150 ASN A N 1
ATOM 1206 C CA . ASN A 1 150 ? -12.795 5.261 6.608 1.00 89.31 150 ASN A CA 1
ATOM 1207 C C . ASN A 1 150 ? -13.124 4.024 5.759 1.00 89.31 150 ASN A C 1
ATOM 1209 O O . ASN A 1 150 ? -14.297 3.720 5.566 1.00 89.31 150 ASN A O 1
ATOM 1213 N N . HIS A 1 151 ? -12.121 3.259 5.307 1.00 90.19 151 HIS A N 1
ATOM 1214 C CA . HIS A 1 151 ? -12.366 1.980 4.635 1.00 90.19 151 HIS A CA 1
ATOM 1215 C C . HIS A 1 151 ? -12.741 0.883 5.637 1.00 90.19 151 HIS A C 1
ATOM 1217 O O . HIS A 1 151 ? -12.109 0.740 6.688 1.00 90.19 151 HIS A O 1
ATOM 1223 N N . SER A 1 152 ? -13.729 0.058 5.277 1.00 88.19 152 SER A N 1
ATOM 1224 C CA . SER A 1 152 ? -14.274 -1.016 6.123 1.00 88.19 152 SER A CA 1
ATOM 1225 C C . SER A 1 152 ? -13.219 -2.030 6.583 1.00 88.19 152 SER A C 1
ATOM 1227 O O . SER A 1 152 ? -13.263 -2.473 7.730 1.00 88.19 152 SER A O 1
ATOM 1229 N N . PHE A 1 153 ? -12.214 -2.335 5.752 1.00 89.06 153 PHE A N 1
ATOM 1230 C CA . PHE A 1 153 ? -11.137 -3.272 6.101 1.00 89.06 153 PHE A CA 1
ATOM 1231 C C . PHE A 1 153 ? -10.262 -2.801 7.273 1.00 89.06 153 PHE A C 1
ATOM 1233 O O . PHE A 1 153 ? -9.589 -3.612 7.901 1.00 89.06 153 PHE A O 1
ATOM 1240 N N . THR A 1 154 ? -10.262 -1.507 7.613 1.00 88.62 154 THR A N 1
ATOM 1241 C CA . THR A 1 154 ? -9.509 -1.011 8.782 1.00 88.62 154 THR A CA 1
ATOM 1242 C C . THR A 1 154 ? -10.190 -1.329 10.113 1.00 88.62 154 THR A C 1
ATOM 1244 O O . THR A 1 154 ? -9.543 -1.266 11.157 1.00 88.62 154 THR A O 1
ATOM 1247 N N . ARG A 1 155 ? -11.483 -1.687 10.075 1.00 86.81 155 ARG A N 1
ATOM 1248 C CA . ARG A 1 155 ? -12.332 -1.983 11.241 1.00 86.81 155 ARG A CA 1
ATOM 1249 C C . ARG A 1 155 ? -12.987 -3.365 11.150 1.00 86.81 155 ARG A C 1
ATOM 1251 O O . ARG A 1 155 ? -13.944 -3.632 11.867 1.00 86.81 155 ARG A O 1
ATOM 1258 N N . CYS A 1 156 ? -12.502 -4.234 10.262 1.00 84.94 156 CYS A N 1
ATOM 1259 C CA . CYS A 1 156 ? -13.098 -5.553 10.042 1.00 8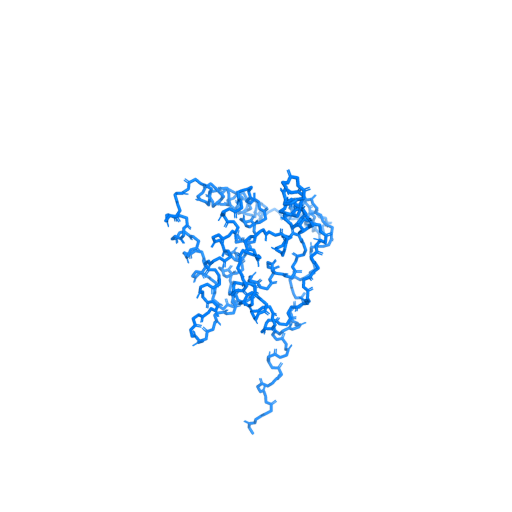4.94 156 CYS A CA 1
ATOM 1260 C C . CYS A 1 156 ? -12.958 -6.482 11.257 1.00 84.94 156 CYS A C 1
ATOM 1262 O O . CYS A 1 156 ? -13.812 -7.336 11.470 1.00 84.94 156 CYS A O 1
ATOM 1264 N N . ALA A 1 157 ? -11.897 -6.306 12.051 1.00 83.19 157 ALA A N 1
ATOM 1265 C CA . ALA A 1 157 ? -11.622 -7.084 13.251 1.00 83.19 157 ALA A CA 1
ATOM 1266 C C . ALA A 1 157 ? -10.804 -6.258 14.265 1.00 83.19 157 ALA A C 1
ATOM 1268 O O . ALA A 1 157 ? -9.942 -5.463 13.855 1.00 83.19 157 ALA A O 1
ATOM 1269 N N . PRO A 1 158 ? -11.020 -6.446 15.580 1.00 82.88 158 PRO A N 1
ATOM 1270 C CA . PRO A 1 158 ? -10.307 -5.702 16.619 1.00 82.88 158 PRO A CA 1
ATOM 1271 C C . PRO A 1 158 ? -8.790 -5.948 16.592 1.00 82.88 158 PRO A C 1
ATOM 1273 O O . PRO A 1 158 ? -8.011 -5.047 16.904 1.00 82.88 158 PRO A O 1
ATOM 1276 N N . GLU A 1 159 ? -8.335 -7.129 16.173 1.00 83.25 159 GLU A N 1
ATOM 1277 C CA . GLU A 1 159 ? -6.916 -7.469 16.035 1.00 83.25 159 GLU A CA 1
ATOM 1278 C C . GLU A 1 159 ? -6.240 -6.636 14.942 1.00 83.25 159 GLU A C 1
ATOM 1280 O O . GLU A 1 159 ? -5.152 -6.094 15.155 1.00 83.25 159 GLU A O 1
ATOM 1285 N N . ILE A 1 160 ? -6.899 -6.490 13.787 1.00 84.31 160 ILE A N 1
ATOM 1286 C CA . ILE A 1 160 ? -6.402 -5.700 12.653 1.00 84.31 160 ILE A CA 1
ATOM 1287 C C . ILE A 1 160 ? -6.370 -4.218 13.012 1.00 84.31 160 ILE A C 1
ATOM 1289 O O . ILE A 1 160 ? -5.366 -3.546 12.764 1.00 84.31 160 ILE A O 1
ATOM 1293 N N . GLN A 1 161 ? -7.422 -3.720 13.665 1.00 86.19 161 GLN A N 1
ATOM 1294 C CA . GLN A 1 161 ? -7.462 -2.346 14.152 1.00 86.19 161 GLN A CA 1
ATOM 1295 C C . GLN A 1 161 ? -6.317 -2.078 15.139 1.00 86.19 161 GLN A C 1
ATOM 1297 O O . GLN A 1 161 ? -5.561 -1.121 14.968 1.00 86.19 161 GLN A O 1
ATOM 1302 N N . ASN A 1 162 ? -6.123 -2.953 16.129 1.00 86.38 162 ASN A N 1
ATOM 1303 C CA . ASN A 1 162 ? -5.032 -2.834 17.096 1.00 86.38 162 ASN A CA 1
ATOM 1304 C C . ASN A 1 162 ? -3.657 -2.860 16.418 1.00 86.38 162 ASN A C 1
ATOM 1306 O O . ASN A 1 162 ? -2.763 -2.100 16.790 1.00 86.38 162 ASN A O 1
ATOM 1310 N N . LEU A 1 163 ? -3.471 -3.706 15.406 1.00 85.94 163 LEU A N 1
ATOM 1311 C CA . LEU A 1 163 ? -2.230 -3.812 14.643 1.00 85.94 163 LEU A CA 1
ATOM 1312 C C . LEU A 1 163 ? -1.943 -2.533 13.847 1.00 85.94 163 LEU A C 1
ATOM 1314 O O . LEU A 1 163 ? -0.831 -1.999 13.927 1.00 85.94 163 LEU A O 1
ATOM 1318 N N . LEU A 1 164 ? -2.946 -1.996 13.151 1.00 85.69 164 LEU A N 1
ATOM 1319 C CA . LEU A 1 164 ? -2.866 -0.715 12.448 1.00 85.69 164 LEU A CA 1
ATOM 1320 C C . LEU A 1 164 ? -2.572 0.436 13.415 1.00 85.69 164 LEU A C 1
ATOM 1322 O O . LEU A 1 164 ? -1.688 1.255 13.160 1.00 85.69 164 LEU A O 1
ATOM 1326 N N . GLU A 1 165 ? -3.249 0.483 14.562 1.00 86.00 165 GLU A N 1
ATOM 1327 C CA . GLU A 1 165 ? -3.007 1.482 15.601 1.00 86.00 165 GLU A CA 1
ATOM 1328 C C . GLU A 1 165 ? -1.607 1.355 16.218 1.00 86.00 165 GLU A C 1
ATOM 1330 O O . GLU A 1 165 ? -0.958 2.366 16.502 1.00 86.00 165 GLU A O 1
ATOM 1335 N N . ASN A 1 166 ? -1.097 0.135 16.393 1.00 84.19 166 ASN A N 1
ATOM 1336 C CA . ASN A 1 166 ? 0.266 -0.128 16.852 1.00 84.19 166 ASN A CA 1
ATOM 1337 C C . ASN A 1 166 ? 1.302 0.358 15.838 1.00 84.19 166 ASN A C 1
ATOM 1339 O O . ASN A 1 166 ? 2.255 1.042 16.220 1.00 84.19 166 ASN A O 1
ATOM 1343 N N . ALA A 1 167 ? 1.117 0.044 14.554 1.00 82.06 167 ALA A N 1
ATOM 1344 C CA . ALA A 1 167 ? 1.982 0.516 13.477 1.00 82.06 167 ALA A CA 1
ATOM 1345 C C . ALA A 1 167 ? 1.968 2.051 13.399 1.00 82.06 167 ALA A C 1
ATOM 1347 O O . ALA A 1 167 ? 3.020 2.689 13.432 1.00 82.06 167 ALA A O 1
ATOM 1348 N N . ARG A 1 168 ? 0.775 2.655 13.431 1.00 83.81 168 ARG A N 1
ATOM 1349 C CA . ARG A 1 168 ? 0.557 4.108 13.484 1.00 83.81 168 ARG A CA 1
ATOM 1350 C C . ARG A 1 168 ? 1.306 4.765 14.648 1.00 83.81 168 ARG A C 1
ATOM 1352 O O . ARG A 1 168 ? 1.982 5.774 14.453 1.00 83.81 168 ARG A O 1
ATOM 1359 N N . ARG A 1 169 ? 1.210 4.193 15.856 1.00 81.56 169 ARG A N 1
ATOM 1360 C CA . ARG A 1 169 ? 1.913 4.685 17.055 1.00 81.56 169 ARG A CA 1
ATOM 1361 C C . ARG A 1 169 ? 3.429 4.589 16.911 1.00 81.56 169 ARG A C 1
ATOM 1363 O O . ARG A 1 169 ? 4.115 5.561 17.212 1.00 81.56 169 ARG A O 1
ATOM 1370 N N . LYS A 1 170 ? 3.947 3.460 16.413 1.00 79.12 170 LYS A N 1
ATOM 1371 C CA . LYS A 1 170 ? 5.388 3.271 16.150 1.00 79.12 170 LYS A CA 1
ATOM 1372 C C . LYS A 1 170 ? 5.938 4.315 15.170 1.00 79.12 170 LYS A C 1
ATOM 1374 O O . LYS A 1 170 ? 7.082 4.730 15.307 1.00 79.12 170 LYS A O 1
ATOM 1379 N N . LEU A 1 171 ? 5.117 4.745 14.214 1.00 76.88 171 LEU A N 1
ATOM 1380 C CA . LEU A 1 171 ? 5.458 5.716 13.168 1.00 76.88 171 LEU A CA 1
ATOM 1381 C C . LEU A 1 171 ? 5.183 7.183 13.554 1.00 76.88 171 LEU A C 1
ATOM 1383 O O . LEU A 1 171 ? 5.378 8.091 12.738 1.00 76.88 171 LEU A O 1
ATOM 1387 N N . GLY A 1 172 ? 4.699 7.430 14.777 1.00 75.94 172 GLY A N 1
ATOM 1388 C CA . GLY A 1 172 ? 4.380 8.772 15.266 1.00 75.94 172 GLY A CA 1
ATOM 1389 C C . GLY A 1 172 ? 3.265 9.475 14.483 1.00 75.94 172 GLY A C 1
ATOM 1390 O O . GLY A 1 172 ? 3.264 10.701 14.398 1.00 75.94 172 GLY A O 1
ATOM 1391 N N . CYS A 1 173 ? 2.340 8.741 13.855 1.00 71.31 173 CYS A N 1
ATOM 1392 C CA . CYS A 1 173 ? 1.227 9.364 13.134 1.00 71.31 173 CYS A CA 1
ATOM 1393 C C . CYS A 1 173 ? 0.156 9.894 14.115 1.00 71.31 173 CYS A C 1
ATOM 1395 O O . CYS A 1 173 ? -0.039 9.293 15.176 1.00 71.31 173 CYS A O 1
ATOM 1397 N N . PRO A 1 174 ? -0.585 10.969 13.776 1.00 67.75 174 PRO A N 1
ATOM 1398 C CA . PRO A 1 174 ? -1.707 11.469 14.579 1.00 67.75 174 PRO A CA 1
ATOM 1399 C C . PRO A 1 174 ? -2.856 10.451 14.665 1.00 67.75 174 PRO A C 1
ATOM 1401 O O . PRO A 1 174 ? -2.870 9.458 13.931 1.00 67.75 174 PRO A O 1
ATOM 1404 N N . LYS A 1 175 ? -3.778 10.632 15.624 1.00 68.88 175 LYS A N 1
ATOM 1405 C CA . LYS A 1 175 ? -4.956 9.754 15.760 1.00 68.88 175 LYS A CA 1
ATOM 1406 C C . LYS A 1 175 ? -5.866 9.917 14.534 1.00 68.88 175 LYS A C 1
ATOM 1408 O O . LYS A 1 175 ? -5.990 11.040 14.048 1.00 68.88 175 LYS A O 1
ATOM 1413 N N . PRO A 1 176 ? -6.475 8.829 14.039 1.00 66.81 176 PRO A N 1
ATOM 1414 C CA . PRO A 1 176 ? -7.399 8.919 12.921 1.00 66.81 176 PRO A CA 1
ATOM 1415 C C . PRO A 1 176 ? -8.645 9.712 13.311 1.00 66.81 176 PRO A C 1
ATOM 1417 O O . PRO A 1 176 ? -9.164 9.557 14.417 1.00 66.81 176 PRO A O 1
ATOM 1420 N N . VAL A 1 177 ? -9.114 10.556 12.395 1.00 63.41 177 VAL A N 1
ATOM 1421 C CA . VAL A 1 177 ? -10.449 11.149 12.471 1.00 63.41 177 VAL A CA 1
ATOM 1422 C C . VAL A 1 177 ? -11.359 10.209 11.702 1.00 63.41 177 VAL A C 1
ATOM 1424 O O . VAL A 1 177 ? -11.285 10.132 10.479 1.00 63.41 177 VAL A O 1
ATOM 1427 N N . TYR A 1 178 ? -12.151 9.434 12.430 1.00 59.16 178 TYR A N 1
ATOM 1428 C CA . TYR A 1 178 ? -13.211 8.644 11.829 1.00 59.16 178 TYR A CA 1
ATOM 1429 C C . TYR A 1 178 ? -14.370 9.588 11.532 1.00 59.16 178 TYR A C 1
ATOM 1431 O O . TYR A 1 178 ? -14.799 10.319 12.428 1.00 59.16 178 TYR A O 1
ATOM 1439 N N . GLU A 1 179 ? -14.889 9.581 10.306 1.00 46.62 179 GLU A N 1
ATOM 1440 C CA . GLU A 1 179 ? -16.207 10.174 10.095 1.00 46.62 179 GLU A CA 1
ATOM 1441 C C . GLU A 1 179 ? -17.197 9.330 10.901 1.00 46.62 179 GLU A C 1
ATOM 1443 O O . GLU A 1 179 ? -17.362 8.130 10.671 1.00 46.62 179 GLU A O 1
ATOM 1448 N N . ALA A 1 180 ? -17.752 9.936 11.947 1.00 43.66 180 ALA A N 1
ATOM 1449 C CA . ALA A 1 180 ? -18.701 9.308 12.842 1.00 43.66 180 ALA A CA 1
ATOM 1450 C C . ALA A 1 180 ? -20.040 9.171 12.121 1.00 43.66 180 ALA A C 1
ATOM 1452 O O . ALA A 1 180 ? -20.927 9.967 12.370 1.00 43.66 180 ALA A O 1
ATOM 1453 N N . ASN A 1 181 ? -20.164 8.208 11.208 1.00 41.78 181 ASN A N 1
ATOM 1454 C CA . ASN A 1 181 ? -21.434 7.730 10.669 1.00 41.78 181 ASN A CA 1
ATOM 1455 C C . ASN A 1 181 ? -21.262 6.274 10.205 1.00 41.78 181 ASN A C 1
ATOM 1457 O O . ASN A 1 181 ? -20.217 5.907 9.676 1.00 41.78 181 ASN A O 1
ATOM 1461 N N . VAL A 1 182 ? -22.305 5.461 10.399 1.00 43.38 182 VAL A N 1
ATOM 1462 C CA . VAL A 1 182 ? -22.411 4.019 10.076 1.00 43.38 182 VAL A CA 1
ATOM 1463 C C . VAL A 1 182 ? -21.846 3.028 11.119 1.00 43.38 182 VAL A C 1
ATOM 1465 O O . VAL A 1 182 ? -21.200 2.042 10.784 1.00 43.38 182 VAL A O 1
ATOM 1468 N N . VAL A 1 183 ? -22.139 3.235 12.409 1.00 40.44 183 VAL A N 1
ATOM 1469 C CA . VAL A 1 183 ? -22.239 2.119 13.394 1.00 40.44 183 VAL A CA 1
ATOM 1470 C C . VAL A 1 183 ? -23.589 2.139 14.138 1.00 40.44 183 VAL A C 1
ATOM 1472 O O . VAL A 1 183 ? -23.897 1.241 14.913 1.00 40.44 183 VAL A O 1
ATOM 1475 N N . SER A 1 184 ? -24.459 3.114 13.864 1.00 39.09 184 SER A N 1
ATOM 1476 C CA . SER A 1 184 ? -25.753 3.249 14.543 1.00 39.09 184 SER A CA 1
ATOM 1477 C C . SER A 1 184 ? -26.861 2.327 14.020 1.00 39.09 184 SER A C 1
ATOM 1479 O O . SER A 1 184 ? -27.808 2.096 14.760 1.00 39.09 184 SER A O 1
ATOM 1481 N N . ASP A 1 185 ? -26.750 1.743 12.821 1.00 37.91 185 ASP A N 1
ATOM 1482 C CA . ASP A 1 185 ? -27.894 1.023 12.227 1.00 37.91 185 ASP A CA 1
ATOM 1483 C C . ASP A 1 185 ? -27.925 -0.488 12.479 1.00 37.91 185 ASP A C 1
ATOM 1485 O O . ASP A 1 185 ? -28.998 -1.075 12.457 1.00 37.91 185 ASP A O 1
ATOM 1489 N N . VAL A 1 186 ? -26.805 -1.146 12.801 1.00 45.12 186 VAL A N 1
ATOM 1490 C CA . VAL A 1 186 ? -26.828 -2.616 12.983 1.00 45.12 186 VAL A CA 1
ATOM 1491 C C . VAL A 1 186 ? -27.302 -3.017 14.386 1.00 45.12 186 VAL A C 1
ATOM 1493 O O . VAL A 1 186 ? -27.870 -4.089 14.575 1.00 45.12 186 VAL A O 1
ATOM 1496 N N . HIS A 1 187 ? -27.117 -2.147 15.385 1.00 40.44 187 HIS A N 1
ATOM 1497 C CA . HIS A 1 187 ? -27.548 -2.432 16.757 1.00 40.44 187 HIS A CA 1
ATOM 1498 C C . HIS A 1 187 ? -29.021 -2.067 17.014 1.00 40.44 187 HIS A C 1
ATOM 1500 O O . HIS A 1 187 ? -29.639 -2.630 17.914 1.00 40.44 187 HIS A O 1
ATOM 1506 N N . LEU A 1 188 ? -29.613 -1.180 16.204 1.00 42.47 188 LEU A N 1
ATOM 1507 C CA . LEU A 1 188 ? -31.024 -0.800 16.335 1.00 42.47 188 LEU A CA 1
ATOM 1508 C C . LEU A 1 188 ? -31.983 -1.805 15.676 1.00 42.47 188 LEU A C 1
ATOM 1510 O O . LEU A 1 188 ? -33.104 -1.959 16.153 1.00 42.47 188 LEU A O 1
ATOM 1514 N N . THR A 1 189 ? -31.554 -2.547 14.649 1.00 43.38 189 THR A N 1
ATOM 1515 C CA . THR A 1 189 ? -32.422 -3.544 13.993 1.00 43.38 189 THR A CA 1
ATOM 1516 C C . THR A 1 189 ? -32.675 -4.778 14.868 1.00 43.38 189 THR A C 1
ATOM 1518 O O . THR A 1 189 ? -33.799 -5.267 14.913 1.00 43.38 189 THR A O 1
ATOM 1521 N N . ILE A 1 190 ? -31.691 -5.237 15.653 1.00 48.16 190 ILE A N 1
ATOM 1522 C CA . ILE A 1 190 ? -31.851 -6.441 16.500 1.00 48.16 190 ILE A CA 1
ATOM 1523 C C . ILE A 1 190 ? -32.798 -6.187 17.692 1.00 48.16 190 ILE A C 1
ATOM 1525 O O . ILE A 1 190 ? -33.524 -7.084 18.127 1.00 48.16 190 ILE A O 1
ATOM 1529 N N . HIS A 1 191 ? -32.853 -4.953 18.201 1.00 42.47 191 HIS A N 1
ATOM 1530 C CA . HIS A 1 191 ? -33.762 -4.593 19.295 1.00 42.47 191 HIS A CA 1
ATOM 1531 C C . HIS A 1 191 ? -35.195 -4.278 18.834 1.00 42.47 191 HIS A C 1
ATOM 1533 O O . HIS A 1 191 ? -36.123 -4.382 19.636 1.00 42.47 191 HIS A O 1
ATOM 1539 N N . ALA A 1 192 ? -35.402 -3.940 17.557 1.00 46.41 192 ALA A N 1
ATOM 1540 C CA . ALA A 1 192 ? -36.738 -3.682 17.020 1.00 46.41 192 ALA A CA 1
ATOM 1541 C C . ALA A 1 192 ? -37.532 -4.976 16.745 1.00 46.41 192 ALA A C 1
ATOM 1543 O O . ALA A 1 192 ? -38.749 -4.990 16.915 1.00 46.41 192 ALA A O 1
ATOM 1544 N N . GLU A 1 193 ? -36.863 -6.078 16.392 1.00 47.16 193 GLU A N 1
ATOM 1545 C CA . GLU A 1 193 ? -37.531 -7.357 16.086 1.00 47.16 193 GLU A CA 1
ATOM 1546 C C . GLU A 1 193 ? -37.834 -8.217 17.325 1.00 47.16 193 GLU A C 1
ATOM 1548 O O . GLU A 1 193 ? -38.682 -9.102 17.273 1.00 47.16 193 GLU A O 1
ATOM 1553 N N . THR A 1 194 ? -37.211 -7.931 18.471 1.00 51.78 194 THR A N 1
ATOM 1554 C CA . THR A 1 194 ? -37.454 -8.657 19.735 1.00 51.78 194 THR A CA 1
ATOM 1555 C C . THR A 1 194 ? -38.569 -8.057 20.597 1.00 51.78 194 THR A C 1
ATOM 1557 O O . THR A 1 194 ? -38.890 -8.615 21.640 1.00 51.78 194 THR A O 1
ATOM 1560 N N . SER A 1 195 ? -39.192 -6.956 20.159 1.00 47.88 195 SER A N 1
ATOM 1561 C CA . SER A 1 195 ? -40.324 -6.315 20.857 1.00 47.88 195 SER A CA 1
ATOM 1562 C C . SER A 1 195 ? -41.692 -6.575 20.200 1.00 47.88 195 SER A C 1
ATOM 1564 O O . SER A 1 195 ? -42.686 -5.992 20.626 1.00 47.88 195 SER A O 1
ATOM 1566 N N . PHE A 1 196 ? -41.757 -7.428 19.168 1.00 50.31 196 PHE A N 1
ATOM 1567 C CA . PHE A 1 196 ? -42.997 -7.796 18.462 1.00 50.31 196 PHE A CA 1
ATOM 1568 C C . PHE A 1 196 ? -43.347 -9.295 18.539 1.00 50.31 196 PHE A C 1
ATOM 1570 O O . PHE A 1 196 ? -44.101 -9.799 17.705 1.00 50.31 196 PHE A O 1
ATOM 1577 N N . LEU A 1 197 ? -42.861 -9.992 19.570 1.00 44.78 197 LEU A N 1
ATOM 1578 C CA . LEU A 1 197 ? -43.385 -11.291 20.008 1.00 44.78 197 LEU A CA 1
ATOM 1579 C C . LEU A 1 197 ? -43.742 -11.247 21.493 1.00 44.78 197 LEU A C 1
ATOM 1581 O O . LEU A 1 197 ? -42.916 -10.724 22.272 1.00 44.78 197 LEU A O 1
#